Protein AF-A0A1X2H4M2-F1 (afdb_monomer)

Nearest PDB structures (foldseek):
  7mjq-assembly1_G  TM=1.961E-01  e=8.903E+00  Rattus norvegicus

Secondary structure (DSSP, 8-state):
--HHHHHHHTT-GGGS-HHHHHHHHHHHHHHTTPPPPHHHHHHHHHHHHHHH-TTS-GGGHHHHHHHHHHHHHHTB----TTSTTS--HHHHHHHHHHSSSS-SBS-HHHHHHHHHHHHHHHHHHHHHTT-----S-HHHHHHHHHHHHHHHHHHHHHHHHHTTS-----TTS----SHHHHHHHHHHHHHHHHHHTT--GGGHHHHHHHHHHHHHHTTT-----HHHHHHHHHHHHHHHH-TTS----S--S------------PPPPPP----

Organism: Syncephalastrum racemosum (NCBI:txid13706)

Foldseek 3Di:
DALLLLLVLLLALVNDDLVLLVVLVVVLVVCQLDAADLLLLLVVLVVLCCLLPVPDDNVCSVVSSVLLVLLLVLLEPADPPVCRVPQGLVNLLVVCLPDPELTSDSHSVLLLLLLVVLVVLLSVLCVVVVDSDPDDDSSLSSLLSSRLSSSSSSSSSNSNVCVVPVDPPVPCPDSDPDLVSLLVVCQVRLQSSCVSSVHDSVCSSVSSVVNSVSCVSSVVPSSDRVVSSVVVCVVSVVCSVPVPDDPDDPPPPDDPPPPDDPPDDDDDDDDDDDD

Mean predicted aligned error: 9.51 Å

Structure (mmCIF, N/CA/C/O backbone):
data_AF-A0A1X2H4M2-F1
#
_entry.id   AF-A0A1X2H4M2-F1
#
loop_
_atom_site.group_PDB
_atom_site.id
_atom_site.type_symbol
_atom_site.label_atom_id
_atom_site.label_alt_id
_atom_site.label_comp_id
_atom_site.label_asym_id
_atom_site.label_entity_id
_atom_site.label_seq_id
_atom_site.pdbx_PDB_ins_code
_atom_site.Cartn_x
_atom_site.Cartn_y
_atom_site.Cartn_z
_atom_site.occupancy
_atom_site.B_iso_or_equiv
_atom_site.auth_seq_id
_atom_site.auth_comp_id
_atom_site.auth_asym_id
_atom_site.auth_atom_id
_atom_site.pdbx_PDB_model_num
ATOM 1 N N . MET A 1 1 ? 26.869 -0.541 5.189 1.00 58.09 1 MET A N 1
ATOM 2 C CA . MET A 1 1 ? 25.642 -0.476 4.377 1.00 58.09 1 MET A CA 1
ATOM 3 C C . MET A 1 1 ? 24.843 0.722 4.850 1.00 58.09 1 MET A C 1
ATOM 5 O O . MET A 1 1 ? 24.603 0.826 6.050 1.00 58.09 1 MET A O 1
ATOM 9 N N . HIS A 1 2 ? 24.586 1.688 3.974 1.00 80.19 2 HIS A N 1
ATOM 10 C CA . HIS A 1 2 ? 23.960 2.954 4.345 1.00 80.19 2 HIS A CA 1
ATOM 11 C C . HIS A 1 2 ? 22.450 2.734 4.566 1.00 80.19 2 HIS A C 1
ATOM 13 O O . HIS A 1 2 ? 21.850 1.883 3.916 1.00 80.19 2 HIS A O 1
ATOM 19 N N . ARG A 1 3 ? 21.809 3.461 5.495 1.00 82.31 3 ARG A N 1
ATOM 20 C CA . ARG A 1 3 ? 20.379 3.250 5.834 1.00 82.31 3 ARG A CA 1
ATOM 21 C C . ARG A 1 3 ? 19.444 3.411 4.626 1.00 82.31 3 ARG A C 1
ATOM 23 O O . ARG A 1 3 ? 18.434 2.721 4.541 1.00 82.31 3 ARG A O 1
ATOM 30 N N . PHE A 1 4 ? 19.811 4.284 3.691 1.00 83.19 4 PHE A N 1
ATOM 31 C CA . PHE A 1 4 ? 19.074 4.491 2.444 1.00 83.19 4 PHE A CA 1
ATOM 32 C C . PHE A 1 4 ? 19.248 3.337 1.443 1.00 83.19 4 PHE A C 1
ATOM 34 O O . PHE A 1 4 ? 18.298 3.033 0.727 1.00 83.19 4 PHE A O 1
ATOM 41 N N . ASP A 1 5 ? 20.391 2.634 1.453 1.00 82.75 5 ASP A N 1
ATOM 42 C CA . ASP A 1 5 ? 20.599 1.442 0.615 1.00 82.75 5 ASP A CA 1
ATOM 43 C C . ASP A 1 5 ? 19.602 0.351 1.007 1.00 82.75 5 ASP A C 1
ATOM 45 O O . ASP A 1 5 ? 18.927 -0.216 0.154 1.00 82.75 5 ASP A O 1
ATOM 49 N N . LEU A 1 6 ? 19.462 0.112 2.317 1.00 84.06 6 LEU A N 1
ATOM 50 C CA . LEU A 1 6 ? 18.502 -0.854 2.848 1.00 84.06 6 LEU A CA 1
ATOM 51 C C . LEU A 1 6 ? 17.071 -0.473 2.468 1.00 84.06 6 LEU A C 1
ATOM 53 O O . LEU A 1 6 ? 16.334 -1.331 2.006 1.00 84.06 6 LEU A O 1
ATOM 57 N N . ALA A 1 7 ? 16.684 0.799 2.612 1.00 83.25 7 ALA A N 1
ATOM 58 C CA . ALA A 1 7 ? 15.339 1.257 2.258 1.00 83.25 7 ALA A CA 1
ATOM 59 C C . ALA A 1 7 ? 15.033 1.094 0.758 1.00 83.25 7 ALA A C 1
ATOM 61 O O . ALA A 1 7 ? 13.924 0.705 0.396 1.00 83.25 7 ALA A O 1
ATOM 62 N N . ALA A 1 8 ? 16.014 1.350 -0.109 1.00 83.12 8 ALA A N 1
ATOM 63 C CA . ALA A 1 8 ? 15.870 1.182 -1.551 1.00 83.12 8 ALA A CA 1
ATOM 64 C C . ALA A 1 8 ? 15.768 -0.291 -1.966 1.00 83.12 8 ALA A C 1
ATOM 66 O O . ALA A 1 8 ? 14.933 -0.632 -2.803 1.00 83.12 8 ALA A O 1
ATOM 67 N N . GLN A 1 9 ? 16.559 -1.166 -1.341 1.00 86.19 9 GLN A N 1
ATOM 68 C CA . GLN A 1 9 ? 16.555 -2.605 -1.620 1.00 86.19 9 GLN A CA 1
ATOM 69 C C . GLN A 1 9 ? 15.205 -3.267 -1.358 1.00 86.19 9 GLN A C 1
ATOM 71 O O . GLN A 1 9 ? 14.843 -4.217 -2.044 1.00 86.19 9 GLN A O 1
ATOM 76 N N . VAL A 1 10 ? 14.408 -2.741 -0.424 1.00 85.00 10 VAL A N 1
ATOM 77 C CA . VAL A 1 10 ? 13.060 -3.269 -0.167 1.00 85.00 10 VAL A CA 1
ATOM 78 C C . VAL A 1 10 ? 12.143 -3.175 -1.395 1.00 85.00 10 VAL A C 1
ATOM 80 O O . VAL A 1 10 ? 11.194 -3.954 -1.535 1.00 85.00 10 VAL A O 1
ATOM 83 N N . TYR A 1 11 ? 12.424 -2.237 -2.299 1.00 85.25 11 TYR A N 1
ATOM 84 C CA . TYR A 1 11 ? 11.695 -2.058 -3.552 1.00 85.25 11 TYR A CA 1
ATOM 85 C C . TYR A 1 11 ? 12.461 -2.558 -4.780 1.00 85.25 11 TYR A C 1
ATOM 87 O O . TYR A 1 11 ? 11.948 -2.421 -5.889 1.00 85.25 11 TYR A O 1
ATOM 95 N N . ASP A 1 12 ? 13.651 -3.139 -4.612 1.00 84.12 12 ASP A N 1
ATOM 96 C CA . ASP A 1 12 ? 14.438 -3.670 -5.722 1.00 84.12 12 ASP A CA 1
ATOM 97 C C . ASP A 1 12 ? 13.858 -5.019 -6.180 1.00 84.12 12 ASP A C 1
ATOM 99 O O . ASP A 1 12 ? 13.909 -5.986 -5.419 1.00 84.12 12 ASP A O 1
ATOM 103 N N . PRO A 1 13 ? 13.335 -5.141 -7.417 1.00 80.06 13 PRO A N 1
ATOM 104 C CA . PRO A 1 13 ? 12.779 -6.396 -7.921 1.00 80.06 13 PRO A CA 1
ATOM 105 C C . PRO A 1 13 ? 13.766 -7.572 -7.918 1.00 80.06 13 PRO A C 1
ATOM 107 O O . PRO A 1 13 ? 13.326 -8.724 -7.889 1.00 80.06 13 PRO A O 1
ATOM 110 N N . SER A 1 14 ? 15.077 -7.307 -7.972 1.00 79.69 14 SER A N 1
ATOM 111 C CA . SER A 1 14 ? 16.118 -8.343 -7.967 1.00 79.69 14 SER A CA 1
ATOM 112 C C . SER A 1 14 ? 16.302 -9.005 -6.597 1.00 79.69 14 SER A C 1
ATOM 114 O O . SER A 1 14 ? 16.686 -10.170 -6.531 1.00 79.69 14 SER A O 1
ATOM 116 N N . GLU A 1 15 ? 15.932 -8.307 -5.522 1.00 80.31 15 GLU A N 1
ATOM 117 C CA . GLU A 1 15 ? 15.971 -8.806 -4.142 1.00 80.31 15 GLU A CA 1
ATOM 118 C C . GLU A 1 15 ? 14.690 -9.576 -3.760 1.00 80.31 15 GLU A C 1
ATOM 120 O O . GLU A 1 15 ? 14.578 -10.157 -2.674 1.00 80.31 15 GLU A O 1
ATOM 125 N N . TYR A 1 16 ? 13.680 -9.604 -4.640 1.00 80.50 16 TYR A N 1
ATOM 126 C CA . TYR A 1 16 ? 12.455 -10.357 -4.382 1.00 80.50 16 TYR A CA 1
ATOM 127 C C . TYR A 1 16 ? 12.674 -11.847 -4.605 1.00 80.50 16 TYR A C 1
ATOM 129 O O . TYR A 1 16 ? 13.059 -12.306 -5.679 1.00 80.50 16 TYR A O 1
ATOM 137 N N . ASN A 1 17 ? 12.315 -12.631 -3.589 1.00 84.38 17 ASN A N 1
ATOM 138 C CA . ASN A 1 17 ? 12.218 -14.071 -3.732 1.00 84.38 17 ASN A CA 1
ATOM 139 C C . ASN A 1 17 ? 11.129 -14.395 -4.765 1.00 84.38 17 ASN A C 1
ATOM 141 O O . ASN A 1 17 ? 9.944 -14.127 -4.535 1.00 84.38 17 ASN A O 1
ATOM 145 N N . TYR A 1 18 ? 11.537 -15.010 -5.876 1.00 86.81 18 TYR A N 1
ATOM 146 C CA . TYR A 1 18 ? 10.648 -15.438 -6.954 1.00 86.81 18 TYR A CA 1
ATOM 147 C C . TYR A 1 18 ? 9.409 -16.183 -6.439 1.00 86.81 18 TYR A C 1
ATOM 149 O O . TYR A 1 18 ? 8.300 -15.927 -6.901 1.00 86.81 18 TYR A O 1
ATOM 157 N N . TRP A 1 19 ? 9.564 -17.053 -5.436 1.00 87.38 19 TRP A N 1
ATOM 158 C CA . TRP A 1 19 ? 8.452 -17.810 -4.866 1.00 87.38 19 TRP A CA 1
ATOM 159 C C . TRP A 1 19 ? 7.444 -16.921 -4.143 1.00 87.38 19 TRP A C 1
ATOM 161 O O . TRP A 1 19 ? 6.242 -17.106 -4.323 1.00 87.38 19 TRP A O 1
ATOM 171 N N . HIS A 1 20 ? 7.900 -15.929 -3.372 1.00 86.69 20 HIS A N 1
ATOM 172 C CA . HIS A 1 20 ? 6.993 -14.969 -2.736 1.00 86.69 20 HIS A CA 1
ATOM 173 C C . HIS A 1 20 ? 6.209 -14.185 -3.786 1.00 86.69 20 HIS A C 1
ATOM 175 O O . HIS A 1 20 ? 4.994 -14.039 -3.668 1.00 86.69 20 HIS A O 1
ATOM 181 N N . ALA A 1 21 ? 6.885 -13.738 -4.842 1.00 89.44 21 ALA A N 1
ATOM 182 C CA . ALA A 1 21 ? 6.255 -12.979 -5.907 1.00 89.44 21 ALA A CA 1
ATOM 183 C C . ALA A 1 21 ? 5.278 -13.832 -6.746 1.00 89.44 21 ALA A C 1
ATOM 185 O O . ALA A 1 21 ? 4.182 -13.378 -7.077 1.00 89.44 21 ALA A O 1
ATOM 186 N N . ALA A 1 22 ? 5.615 -15.095 -7.022 1.00 90.44 22 ALA A N 1
ATOM 187 C CA . ALA A 1 22 ? 4.737 -16.043 -7.707 1.00 90.44 22 ALA A CA 1
ATOM 188 C C . ALA A 1 22 ? 3.496 -16.392 -6.869 1.00 90.44 22 ALA A C 1
ATOM 190 O O . ALA A 1 22 ? 2.381 -16.446 -7.393 1.00 90.44 22 ALA A O 1
ATOM 191 N N . LEU A 1 23 ? 3.661 -16.584 -5.557 1.00 89.81 23 LEU A N 1
ATOM 192 C CA . LEU A 1 23 ? 2.539 -16.801 -4.648 1.00 89.81 23 LEU A CA 1
ATOM 193 C C . LEU A 1 23 ? 1.669 -15.538 -4.527 1.00 89.81 23 LEU A C 1
ATOM 195 O O . LEU A 1 23 ? 0.446 -15.642 -4.527 1.00 89.81 23 LEU A O 1
ATOM 199 N N . PHE A 1 24 ? 2.262 -14.341 -4.499 1.00 90.50 24 PHE A N 1
ATOM 200 C CA . PHE A 1 24 ? 1.509 -13.085 -4.533 1.00 90.50 24 PHE A CA 1
ATOM 201 C C . PHE A 1 24 ? 0.686 -12.949 -5.824 1.00 90.50 24 PHE A C 1
ATOM 203 O O . PHE A 1 24 ? -0.504 -12.632 -5.781 1.00 90.50 24 PHE A O 1
ATOM 210 N N . LEU A 1 25 ? 1.272 -13.289 -6.975 1.00 92.06 25 LEU A N 1
ATOM 211 C CA . LEU A 1 25 ? 0.552 -13.364 -8.246 1.00 92.06 25 LEU A CA 1
ATOM 212 C C . LEU A 1 25 ? -0.611 -14.368 -8.186 1.00 92.06 25 LEU A C 1
ATOM 214 O O . LEU A 1 25 ? -1.693 -14.092 -8.707 1.00 92.06 25 LEU A O 1
ATOM 218 N N . HIS A 1 26 ? -0.426 -15.513 -7.524 1.00 91.19 26 HIS A N 1
ATOM 219 C CA . HIS A 1 26 ? -1.509 -16.468 -7.299 1.00 91.19 26 HIS A CA 1
ATOM 220 C C . HIS A 1 26 ? -2.655 -15.853 -6.479 1.00 91.19 26 HIS A C 1
ATOM 222 O O . HIS A 1 26 ? -3.815 -16.000 -6.860 1.00 91.19 26 HIS A O 1
ATOM 228 N N . VAL A 1 27 ? -2.351 -15.103 -5.413 1.00 91.06 27 VAL A N 1
ATOM 229 C CA . VAL A 1 27 ? -3.360 -14.383 -4.611 1.00 91.06 27 VAL A CA 1
ATOM 230 C C . VAL A 1 27 ? -4.157 -13.398 -5.475 1.00 91.06 27 VAL A C 1
ATOM 232 O O . VAL A 1 27 ? -5.387 -13.377 -5.402 1.00 91.06 27 VAL A O 1
ATOM 235 N N . LEU A 1 28 ? -3.491 -12.631 -6.347 1.00 91.38 28 LEU A N 1
ATOM 236 C CA . LEU A 1 28 ? -4.171 -11.731 -7.288 1.00 91.38 28 LEU A CA 1
ATOM 237 C C . LEU A 1 28 ? -5.103 -12.491 -8.243 1.00 91.38 28 LEU A C 1
ATOM 239 O O . LEU A 1 28 ? -6.232 -12.054 -8.478 1.00 91.38 28 LEU A O 1
ATOM 243 N N . LYS A 1 29 ? -4.657 -13.648 -8.755 1.00 91.69 29 LYS A N 1
ATOM 244 C CA . LYS A 1 29 ? -5.455 -14.528 -9.626 1.00 91.69 29 LYS A CA 1
ATOM 245 C C . LYS A 1 29 ? -6.689 -15.088 -8.934 1.00 91.69 29 LYS A C 1
ATOM 247 O O . LYS A 1 29 ? -7.750 -15.123 -9.551 1.00 91.69 29 LYS A O 1
ATOM 252 N N . GLN A 1 30 ? -6.579 -15.453 -7.661 1.00 90.25 30 GLN A N 1
ATOM 253 C CA . GLN A 1 30 ? -7.723 -15.914 -6.874 1.00 90.25 30 GLN A CA 1
ATOM 254 C C . GLN A 1 30 ? -8.732 -14.792 -6.605 1.00 90.25 30 GLN A C 1
ATOM 256 O O . GLN A 1 30 ? -9.934 -15.018 -6.705 1.00 90.25 30 GLN A O 1
ATOM 261 N N . ARG A 1 31 ? -8.260 -13.572 -6.312 1.00 88.00 31 ARG A N 1
ATOM 262 C CA . ARG A 1 31 ? -9.129 -12.414 -6.033 1.00 88.00 31 ARG A CA 1
ATOM 263 C C . ARG A 1 31 ? -9.798 -11.819 -7.267 1.00 88.00 31 ARG A C 1
ATOM 265 O O . ARG A 1 31 ? -10.762 -11.082 -7.108 1.00 88.00 31 ARG A O 1
ATOM 272 N N . LYS A 1 32 ? -9.281 -12.069 -8.475 1.00 88.88 32 LYS A N 1
ATOM 273 C CA . LYS A 1 32 ? -9.864 -11.603 -9.751 1.00 88.88 32 LYS A CA 1
ATOM 274 C C . LYS A 1 32 ? -10.184 -10.099 -9.795 1.00 88.88 32 LYS A C 1
ATOM 276 O O . LYS A 1 32 ? -11.126 -9.691 -10.463 1.00 88.88 32 LYS A O 1
ATOM 281 N N . ARG A 1 33 ? -9.392 -9.272 -9.099 1.00 88.94 33 ARG A N 1
ATOM 282 C CA . ARG A 1 33 ? -9.603 -7.812 -8.972 1.00 88.94 33 ARG A CA 1
ATOM 283 C C . ARG A 1 33 ? -10.937 -7.419 -8.316 1.00 88.94 33 ARG A C 1
ATOM 285 O O . ARG A 1 33 ? -11.324 -6.261 -8.407 1.00 88.94 33 ARG A O 1
ATOM 292 N N . GLU A 1 34 ? -11.620 -8.339 -7.638 1.00 89.19 34 GLU A N 1
ATOM 293 C CA . GLU A 1 34 ? -12.885 -8.029 -6.976 1.00 89.19 34 GLU A CA 1
ATOM 294 C C . GLU A 1 34 ? -12.689 -6.932 -5.912 1.00 89.19 34 GLU A C 1
ATOM 296 O O . GLU A 1 34 ? -11.744 -7.016 -5.107 1.00 89.19 34 GLU A O 1
ATOM 301 N N . PRO A 1 35 ? -13.570 -5.917 -5.867 1.00 91.00 35 PRO A N 1
ATOM 302 C CA . PRO A 1 35 ? -13.540 -4.912 -4.815 1.00 91.00 35 PRO A CA 1
ATOM 303 C C . PRO A 1 35 ? -13.878 -5.539 -3.455 1.00 91.00 35 PRO A C 1
ATOM 305 O O . PRO A 1 35 ? -14.448 -6.631 -3.367 1.00 91.00 35 PRO A O 1
ATOM 308 N N . LEU A 1 36 ? -13.508 -4.853 -2.371 1.00 91.25 36 LEU A N 1
ATOM 309 C CA . LEU A 1 36 ? -14.013 -5.208 -1.045 1.00 91.25 36 LEU A CA 1
ATOM 310 C C . LEU A 1 36 ? -15.478 -4.790 -0.935 1.00 91.25 36 LEU A C 1
ATOM 312 O O . LEU A 1 36 ? -15.868 -3.733 -1.426 1.00 91.25 36 LEU A O 1
ATOM 316 N N . GLN A 1 37 ? -16.283 -5.610 -0.264 1.00 92.12 37 GLN A N 1
ATOM 317 C CA . GLN A 1 37 ? -17.652 -5.236 0.075 1.00 92.12 37 GLN A CA 1
ATOM 318 C C . GLN A 1 37 ? -17.647 -4.128 1.134 1.00 92.12 37 GLN A C 1
ATOM 320 O O . GLN A 1 37 ? -16.754 -4.074 1.982 1.00 92.12 37 GLN A O 1
ATOM 325 N N . ARG A 1 38 ? -18.680 -3.279 1.137 1.00 93.69 38 ARG A N 1
ATOM 326 C CA . ARG A 1 38 ? -18.802 -2.181 2.108 1.00 93.69 38 ARG A CA 1
ATOM 327 C C . ARG A 1 38 ? -18.761 -2.669 3.563 1.00 93.69 38 ARG A C 1
ATOM 329 O O . ARG A 1 38 ? -18.066 -2.078 4.381 1.00 93.69 38 ARG A O 1
ATOM 336 N N . SER A 1 39 ? -19.415 -3.791 3.864 1.00 93.38 39 SER A N 1
ATOM 337 C CA . SER A 1 39 ? -19.379 -4.432 5.189 1.00 93.38 39 SER A CA 1
ATOM 338 C C . SER A 1 39 ? -17.955 -4.807 5.618 1.00 93.38 39 SER A C 1
ATOM 340 O O . SER A 1 39 ? -17.552 -4.544 6.749 1.00 93.38 39 SER A O 1
ATOM 342 N N . SER A 1 40 ? -17.155 -5.361 4.703 1.00 92.75 40 SER A N 1
ATOM 343 C CA . SER A 1 40 ? -15.739 -5.656 4.938 1.00 92.75 40 SER A CA 1
ATOM 344 C C . SER A 1 40 ? -14.928 -4.386 5.212 1.00 92.75 40 SER A C 1
ATOM 346 O O . SER A 1 40 ? -14.087 -4.387 6.108 1.00 92.75 40 SER A O 1
ATOM 348 N N . ILE A 1 41 ? -15.191 -3.297 4.482 1.00 95.31 41 ILE A N 1
ATOM 349 C CA . ILE A 1 41 ? -14.532 -1.996 4.689 1.00 95.31 41 ILE A CA 1
ATOM 350 C C . ILE A 1 41 ? -14.865 -1.427 6.074 1.00 95.31 41 ILE A C 1
ATOM 352 O O . ILE A 1 41 ? -13.974 -0.942 6.766 1.00 95.31 41 ILE A O 1
ATOM 356 N N . GLU A 1 42 ? -16.113 -1.531 6.525 1.00 94.44 42 GLU A N 1
ATOM 357 C CA . GLU A 1 42 ? -16.522 -1.076 7.861 1.00 94.44 42 GLU A CA 1
ATOM 358 C C . GLU A 1 42 ? -15.863 -1.883 8.984 1.00 94.44 42 GLU A C 1
ATOM 360 O O . GLU A 1 42 ? -15.445 -1.321 9.998 1.00 94.44 42 GLU A O 1
ATOM 365 N N . ILE A 1 43 ? -15.719 -3.198 8.801 1.00 92.31 43 ILE A N 1
ATOM 366 C CA . ILE A 1 43 ? -15.014 -4.062 9.756 1.00 92.31 43 ILE A CA 1
ATOM 367 C C . ILE A 1 43 ? -13.533 -3.682 9.824 1.00 92.31 43 ILE A C 1
ATOM 369 O O . ILE A 1 43 ? -12.980 -3.578 10.921 1.00 92.31 43 ILE A O 1
ATOM 373 N N . LEU A 1 44 ? -12.910 -3.416 8.673 1.00 93.94 44 LEU A N 1
ATOM 374 C CA . LEU A 1 44 ? -11.535 -2.927 8.598 1.00 93.94 44 LEU A CA 1
ATOM 375 C C . LEU A 1 44 ? -11.365 -1.575 9.283 1.00 93.94 44 LEU A C 1
ATOM 377 O O . LEU A 1 44 ? -10.453 -1.416 10.094 1.00 93.94 44 LEU A O 1
ATOM 381 N N . ALA A 1 45 ? -12.256 -0.627 9.000 1.00 94.94 45 ALA A N 1
ATOM 382 C CA . ALA A 1 45 ? -12.246 0.691 9.614 1.00 94.94 45 ALA A CA 1
ATOM 383 C C . ALA A 1 45 ? -12.360 0.584 11.137 1.00 94.94 45 ALA A C 1
ATOM 385 O O . ALA A 1 45 ? -11.541 1.145 11.857 1.00 94.94 45 ALA A O 1
ATOM 386 N N . ARG A 1 46 ? -13.309 -0.216 11.636 1.00 93.56 46 ARG A N 1
ATOM 387 C CA . ARG A 1 46 ? -13.480 -0.466 13.071 1.00 93.56 46 ARG A CA 1
ATOM 388 C C . ARG A 1 46 ? -12.238 -1.099 13.693 1.00 93.56 46 ARG A C 1
ATOM 390 O O . ARG A 1 46 ? -11.825 -0.677 14.770 1.00 93.56 46 ARG A O 1
ATOM 397 N N . GLN A 1 47 ? -11.643 -2.100 13.042 1.00 91.19 47 GLN A N 1
ATOM 398 C CA . GLN A 1 47 ? -10.433 -2.752 13.544 1.00 91.19 47 GLN A CA 1
ATOM 399 C C . GLN A 1 47 ? -9.276 -1.751 13.643 1.00 91.19 47 GLN A C 1
ATOM 401 O O . GLN A 1 47 ? -8.671 -1.626 14.704 1.00 91.19 47 GLN A O 1
ATOM 406 N N . LEU A 1 48 ? -9.004 -1.005 12.572 1.00 92.62 48 LEU A N 1
ATOM 407 C CA . LEU A 1 48 ? -7.926 -0.020 12.531 1.00 92.62 48 LEU A CA 1
ATOM 408 C C . LEU A 1 48 ? -8.142 1.113 13.537 1.00 92.62 48 LEU A C 1
ATOM 410 O O . LEU A 1 48 ? -7.219 1.440 14.280 1.00 92.62 48 LEU A O 1
ATOM 414 N N . THR A 1 49 ? -9.353 1.666 13.621 1.00 92.50 49 THR A N 1
ATOM 415 C CA . THR A 1 49 ? -9.680 2.711 14.597 1.00 92.50 49 THR A CA 1
ATOM 416 C C . THR A 1 49 ? -9.487 2.203 16.022 1.00 92.50 49 THR A C 1
ATOM 418 O O . THR A 1 49 ? -8.832 2.873 16.809 1.00 92.50 49 THR A O 1
ATOM 421 N N . ARG A 1 50 ? -9.939 0.989 16.358 1.00 89.44 50 ARG A N 1
ATOM 422 C CA . ARG A 1 50 ? -9.739 0.427 17.706 1.00 89.44 50 ARG A CA 1
ATOM 423 C C . ARG A 1 50 ? -8.271 0.156 18.032 1.00 89.44 50 ARG A C 1
ATOM 425 O O . ARG A 1 50 ? -7.862 0.366 19.169 1.00 89.44 50 ARG A O 1
ATOM 432 N N . THR A 1 51 ? -7.483 -0.303 17.059 1.00 88.44 51 THR A N 1
ATOM 433 C CA . THR A 1 51 ? -6.052 -0.575 17.258 1.00 88.44 51 THR A CA 1
ATOM 434 C C . THR A 1 51 ? -5.247 0.712 17.439 1.00 88.44 51 THR A C 1
ATOM 436 O O . THR A 1 51 ? -4.395 0.778 18.319 1.00 88.44 51 THR A O 1
ATOM 439 N N . TRP A 1 52 ? -5.516 1.739 16.632 1.00 88.62 52 TRP A N 1
ATOM 440 C CA . TRP A 1 52 ? -4.664 2.932 16.546 1.00 88.62 52 TRP A CA 1
ATOM 441 C C . TRP A 1 52 ? -5.225 4.170 17.249 1.00 88.62 52 TRP A C 1
ATOM 443 O O . TRP A 1 52 ? -4.487 5.114 17.522 1.00 88.62 52 TRP A O 1
ATOM 453 N N . ARG A 1 53 ? -6.524 4.181 17.549 1.00 86.62 53 ARG A N 1
ATOM 454 C CA . ARG A 1 53 ? -7.238 5.244 18.263 1.00 86.62 53 ARG A CA 1
ATOM 455 C C . ARG A 1 53 ? -8.174 4.617 19.314 1.00 86.62 53 ARG A C 1
ATOM 457 O O . ARG A 1 53 ? -9.389 4.747 19.197 1.00 86.62 53 ARG A O 1
ATOM 464 N N . PRO A 1 54 ? -7.653 3.960 20.367 1.00 80.50 54 PRO A N 1
ATOM 465 C CA . PRO A 1 54 ? -8.490 3.275 21.360 1.00 80.50 54 PRO A CA 1
ATOM 466 C C . PRO A 1 54 ? -9.457 4.213 22.104 1.00 80.50 54 PRO A C 1
ATOM 468 O O . PRO A 1 54 ? -10.472 3.757 22.619 1.00 80.50 54 PRO A O 1
ATOM 471 N N . SER A 1 55 ? -9.159 5.517 22.138 1.00 78.12 55 SER A N 1
ATOM 472 C CA . SER A 1 55 ? -10.009 6.553 22.738 1.00 78.12 55 SER A CA 1
ATOM 473 C C . SER A 1 55 ? -10.996 7.203 21.757 1.00 78.12 55 SER A C 1
ATOM 475 O O . SER A 1 55 ? -11.744 8.086 22.166 1.00 78.12 55 SER A O 1
ATOM 477 N N . SER A 1 56 ? -10.968 6.837 20.469 1.00 72.00 56 SER A N 1
ATOM 478 C CA . SER A 1 56 ? -11.898 7.372 19.467 1.00 72.00 56 SER A CA 1
ATOM 479 C C . SER A 1 56 ? -13.288 6.780 19.681 1.00 72.00 56 SER A C 1
ATOM 481 O O . SER A 1 56 ? -13.444 5.584 19.943 1.00 72.00 56 SER A O 1
ATOM 483 N N . ALA A 1 57 ? -14.301 7.640 19.596 1.00 69.75 57 ALA A N 1
ATOM 484 C CA . ALA A 1 57 ? -15.686 7.213 19.624 1.00 69.75 57 ALA A CA 1
ATOM 485 C C . ALA A 1 57 ? -15.991 6.378 18.367 1.00 69.75 57 ALA A C 1
ATOM 487 O O . ALA A 1 57 ? -15.474 6.654 17.286 1.00 69.75 57 ALA A O 1
ATOM 488 N N . GLU A 1 58 ? -16.897 5.398 18.473 1.00 85.69 58 GLU A N 1
ATOM 489 C CA . GLU A 1 58 ? -17.428 4.654 17.309 1.00 85.69 58 GLU A CA 1
ATOM 490 C C . GLU A 1 58 ? -18.005 5.592 16.215 1.00 85.69 58 GLU A C 1
ATOM 492 O O . GLU A 1 58 ? -18.219 5.164 15.082 1.00 85.69 58 GLU A O 1
ATOM 497 N N . GLU A 1 59 ? -18.202 6.874 16.538 1.00 88.31 59 GLU A N 1
ATOM 498 C CA . GLU A 1 59 ? -18.601 7.971 15.653 1.00 88.31 59 GLU A CA 1
ATOM 499 C C . GLU A 1 59 ? -17.629 8.225 14.484 1.00 88.31 59 GLU A C 1
ATOM 501 O O . GLU A 1 59 ? -18.088 8.610 13.410 1.00 88.31 59 GLU A O 1
ATOM 506 N N . ASP A 1 60 ? -16.324 7.952 14.629 1.00 90.94 60 ASP A N 1
ATOM 507 C CA . ASP A 1 60 ? -15.335 8.193 13.558 1.00 90.94 60 ASP A CA 1
ATOM 508 C C . ASP A 1 60 ? -15.300 7.063 12.509 1.00 90.94 60 ASP A C 1
ATOM 510 O O . ASP A 1 60 ? -14.756 7.221 11.409 1.00 90.94 60 ASP A O 1
ATOM 514 N N . ILE A 1 61 ? -15.869 5.893 12.826 1.00 93.62 61 ILE A N 1
ATOM 515 C CA . ILE A 1 61 ? -15.782 4.694 11.977 1.00 93.62 61 ILE A CA 1
ATOM 516 C C . ILE A 1 61 ? -16.408 4.909 10.591 1.00 93.62 61 ILE A C 1
ATOM 518 O O . ILE A 1 61 ? -15.764 4.523 9.613 1.00 93.62 61 ILE A O 1
ATOM 522 N N . PRO A 1 62 ? -17.601 5.521 10.436 1.00 95.88 62 PRO A N 1
ATOM 523 C CA . PRO A 1 62 ? -18.191 5.751 9.119 1.00 95.88 62 PRO A CA 1
ATOM 524 C C . PRO A 1 62 ? -17.330 6.653 8.232 1.00 95.88 62 PRO A C 1
ATOM 526 O O . PRO A 1 62 ? -17.145 6.349 7.053 1.00 95.88 62 PRO A O 1
ATOM 529 N N . GLN A 1 63 ? -16.767 7.728 8.798 1.00 95.25 63 GLN A N 1
ATOM 530 C CA . GLN A 1 63 ? -15.878 8.637 8.073 1.00 95.25 63 GLN A CA 1
ATOM 531 C C . GLN A 1 63 ? -14.612 7.906 7.624 1.00 95.25 63 GLN A C 1
ATOM 533 O O . GLN A 1 63 ? -14.211 8.005 6.463 1.00 95.25 63 GLN A O 1
ATOM 538 N N . PHE A 1 64 ? -14.013 7.124 8.522 1.00 95.94 64 PHE A N 1
ATOM 539 C CA . PHE A 1 64 ? -12.806 6.373 8.216 1.00 95.94 64 PHE A CA 1
ATOM 540 C C . PHE A 1 64 ? -13.052 5.240 7.204 1.00 95.94 64 PHE A C 1
ATOM 542 O O . PHE A 1 64 ? -12.241 5.016 6.308 1.00 95.94 64 PHE A O 1
ATOM 549 N N . ALA A 1 65 ? -14.207 4.572 7.268 1.00 96.94 65 ALA A N 1
ATOM 550 C CA . ALA A 1 65 ? -14.631 3.595 6.268 1.00 96.94 65 ALA A CA 1
ATOM 551 C C . ALA A 1 65 ? -14.802 4.236 4.883 1.00 96.94 65 ALA A C 1
ATOM 553 O O . ALA A 1 65 ? -14.361 3.670 3.887 1.00 96.94 65 ALA A O 1
ATOM 554 N N . SER A 1 66 ? -15.400 5.429 4.801 1.00 97.31 66 SER A N 1
ATOM 555 C CA . SER A 1 66 ? -15.491 6.189 3.544 1.00 97.31 66 SER A CA 1
ATOM 556 C C . SER A 1 66 ? -14.117 6.596 3.009 1.00 97.31 66 SER A C 1
ATOM 558 O O . SER A 1 66 ? -13.884 6.512 1.808 1.00 97.31 66 SER A O 1
ATOM 560 N N . PHE A 1 67 ? -13.174 6.958 3.883 1.00 97.50 67 PHE A N 1
ATOM 561 C CA . PHE A 1 67 ? -11.784 7.186 3.486 1.00 97.50 67 PHE A CA 1
ATOM 562 C C . PHE A 1 67 ? -11.137 5.924 2.883 1.00 97.50 67 PHE A C 1
ATOM 564 O O . PHE A 1 67 ? -10.544 6.005 1.809 1.00 97.50 67 PHE A O 1
ATOM 571 N N . ILE A 1 68 ? -11.283 4.756 3.524 1.00 97.62 68 ILE A N 1
ATOM 572 C CA . ILE A 1 68 ? -10.761 3.484 2.994 1.00 97.62 68 ILE A CA 1
ATOM 573 C C . ILE A 1 68 ? -11.399 3.161 1.638 1.00 97.62 68 ILE A C 1
ATOM 575 O O . ILE A 1 68 ? -10.693 2.773 0.710 1.00 97.62 68 ILE A O 1
ATOM 579 N N . GLU A 1 69 ? -12.714 3.326 1.502 1.00 97.06 69 GLU A N 1
ATOM 580 C CA . GLU A 1 69 ? -13.419 3.088 0.239 1.00 97.06 69 GLU A CA 1
ATOM 581 C C . GLU A 1 69 ? -12.904 3.998 -0.883 1.00 97.06 69 GLU A C 1
ATOM 583 O O . GLU A 1 69 ? -12.547 3.499 -1.952 1.00 97.06 69 GLU A O 1
ATOM 588 N N . ASN A 1 70 ? -12.762 5.299 -0.614 1.00 96.88 70 ASN A N 1
ATOM 589 C CA . ASN A 1 70 ? -12.199 6.257 -1.565 1.00 96.88 70 ASN A CA 1
ATOM 590 C C . ASN A 1 70 ? -10.765 5.886 -1.960 1.00 96.88 70 ASN A C 1
ATOM 592 O O . ASN A 1 70 ? -10.431 5.917 -3.142 1.00 96.88 70 ASN A O 1
ATOM 596 N N . LEU A 1 71 ? -9.932 5.471 -0.999 1.00 97.31 71 LEU A N 1
ATOM 597 C CA . LEU A 1 71 ? -8.563 5.023 -1.260 1.00 97.31 71 LEU A CA 1
ATOM 598 C C . LEU A 1 71 ? -8.519 3.808 -2.193 1.00 97.31 71 LEU A C 1
ATOM 600 O O . LEU A 1 71 ? -7.735 3.781 -3.145 1.00 97.31 71 LEU A O 1
ATOM 604 N N . LEU A 1 72 ? -9.370 2.811 -1.948 1.00 96.06 72 LEU A N 1
ATOM 605 C CA . LEU A 1 72 ? -9.450 1.612 -2.782 1.00 96.06 72 LEU A CA 1
ATOM 606 C C . LEU A 1 72 ? -9.961 1.928 -4.188 1.00 96.06 72 LEU A C 1
ATOM 608 O O . LEU A 1 72 ? -9.422 1.404 -5.160 1.00 96.06 72 LEU A O 1
ATOM 612 N N . HIS A 1 73 ? -10.979 2.782 -4.292 1.00 94.75 73 HIS A N 1
ATOM 613 C CA . HIS A 1 73 ? -11.573 3.174 -5.564 1.00 94.75 73 HIS A CA 1
ATOM 614 C C . HIS A 1 73 ? -10.606 4.013 -6.409 1.00 94.75 73 HIS A C 1
ATOM 616 O O . HIS A 1 73 ? -10.360 3.690 -7.567 1.00 94.75 73 HIS A O 1
ATOM 622 N N . ALA A 1 74 ? -10.001 5.049 -5.824 1.00 94.81 74 ALA A N 1
ATOM 623 C CA . ALA A 1 74 ? -9.114 5.966 -6.533 1.00 94.81 74 ALA A CA 1
ATOM 624 C C . ALA A 1 74 ? -7.808 5.312 -7.001 1.00 94.81 74 ALA A C 1
ATOM 626 O O . ALA A 1 74 ? -7.230 5.710 -8.008 1.00 94.81 74 ALA A O 1
ATOM 627 N N . THR A 1 75 ? -7.327 4.297 -6.278 1.00 95.31 75 THR A N 1
ATOM 628 C CA . THR A 1 75 ? -6.088 3.592 -6.635 1.00 95.31 75 THR A CA 1
ATOM 629 C C . THR A 1 75 ? -6.321 2.342 -7.471 1.00 95.31 75 THR A C 1
ATOM 631 O O . THR A 1 75 ? -5.347 1.702 -7.868 1.00 95.31 75 THR A O 1
ATOM 634 N N . ALA A 1 76 ? -7.573 1.982 -7.762 1.00 93.44 76 ALA A N 1
ATOM 635 C CA . ALA A 1 76 ? -7.870 0.909 -8.695 1.00 93.44 76 ALA A CA 1
ATOM 636 C C . ALA A 1 76 ? -7.323 1.257 -10.080 1.00 93.44 76 ALA A C 1
ATOM 638 O O . ALA A 1 76 ? -7.470 2.380 -10.561 1.00 93.44 76 ALA A O 1
ATOM 639 N N . LEU A 1 77 ? -6.692 0.284 -10.741 1.00 89.25 77 LEU A N 1
ATOM 640 C CA . LEU A 1 77 ? -6.403 0.376 -12.169 1.00 89.25 77 LEU A CA 1
ATOM 641 C C . LEU A 1 77 ? -7.741 0.296 -12.919 1.00 89.25 77 LEU A C 1
ATOM 643 O O . LEU A 1 77 ? -8.122 -0.770 -13.400 1.00 89.25 77 LEU A O 1
ATOM 647 N N . SER A 1 78 ? -8.471 1.408 -12.935 1.00 75.56 78 SER A N 1
ATOM 648 C CA . SER A 1 78 ? -9.704 1.596 -13.687 1.00 75.56 78 SER A CA 1
ATOM 649 C C . SER A 1 78 ? -9.319 2.087 -15.067 1.00 75.56 78 SER A C 1
ATOM 651 O O . SER A 1 78 ? -8.748 3.167 -15.231 1.00 75.56 78 SER A O 1
ATOM 653 N N . THR A 1 79 ? -9.611 1.291 -16.082 1.00 53.06 79 THR A N 1
ATOM 654 C CA . THR A 1 79 ? -9.525 1.776 -17.455 1.00 53.06 79 THR A CA 1
ATOM 655 C C . THR A 1 79 ? -10.877 2.337 -17.807 1.00 53.06 79 THR A C 1
ATOM 657 O O . THR A 1 79 ? -11.798 1.552 -17.980 1.00 53.06 79 THR A O 1
ATOM 660 N N . ASN A 1 80 ? -10.979 3.673 -17.841 1.00 53.62 80 ASN A N 1
ATOM 661 C CA . ASN A 1 80 ? -12.106 4.470 -18.337 1.00 53.62 80 ASN A CA 1
ATOM 662 C C . ASN A 1 80 ? -13.431 3.696 -18.387 1.00 53.62 80 ASN A C 1
ATOM 664 O O . ASN A 1 80 ? -13.662 2.965 -19.344 1.00 53.62 80 ASN A O 1
ATOM 668 N N . VAL A 1 81 ? -14.251 3.903 -17.352 1.00 51.69 81 VAL A N 1
ATOM 669 C CA . VAL A 1 81 ? -15.599 3.397 -16.991 1.00 51.69 81 VAL A CA 1
ATOM 670 C C . VAL A 1 81 ? -16.466 2.741 -18.090 1.00 51.69 81 VAL A C 1
ATOM 672 O O . VAL A 1 81 ? -17.286 1.884 -17.781 1.00 51.69 81 VAL A O 1
ATOM 675 N N . GLU A 1 82 ? -16.283 3.059 -19.367 1.00 53.22 82 GLU A N 1
ATOM 676 C CA . GLU A 1 82 ? -16.979 2.432 -20.497 1.00 53.22 82 GLU A CA 1
ATOM 677 C C . GLU A 1 82 ? -16.315 1.135 -21.025 1.00 53.22 82 GLU A C 1
ATOM 679 O O . GLU A 1 82 ? -16.982 0.343 -21.687 1.00 53.22 82 GLU A O 1
ATOM 684 N N . MET A 1 83 ? -15.038 0.857 -20.715 1.00 52.25 83 MET A N 1
ATOM 685 C CA . MET A 1 83 ? -14.302 -0.344 -21.175 1.00 52.25 83 MET A CA 1
ATOM 686 C C . MET A 1 83 ? -13.878 -1.316 -20.060 1.00 52.25 83 MET A C 1
ATOM 688 O O . MET A 1 83 ? -13.238 -2.337 -20.338 1.00 52.25 83 MET A O 1
ATOM 692 N N . ASP A 1 84 ? -14.257 -1.050 -18.811 1.00 52.94 84 ASP A N 1
ATOM 693 C CA . ASP A 1 84 ? -13.665 -1.674 -17.616 1.00 52.94 84 ASP A CA 1
ATOM 694 C C . ASP A 1 84 ? -13.931 -3.194 -17.491 1.00 52.94 84 ASP A C 1
ATOM 696 O O . ASP A 1 84 ? -13.211 -3.911 -16.798 1.00 52.94 84 ASP A O 1
ATOM 700 N N . GLN A 1 85 ? -14.900 -3.736 -18.240 1.00 58.03 85 GLN A N 1
ATOM 701 C CA . GLN A 1 85 ? -15.166 -5.184 -18.285 1.00 58.03 85 GLN A CA 1
ATOM 702 C C . GLN A 1 85 ? -14.279 -5.970 -19.268 1.00 58.03 85 GLN A C 1
ATOM 704 O O . GLN A 1 85 ? -14.342 -7.198 -19.294 1.00 58.03 85 GLN A O 1
ATOM 709 N N . THR A 1 86 ? -13.456 -5.304 -20.084 1.00 67.94 86 THR A N 1
ATOM 710 C CA . THR A 1 86 ? -12.711 -5.975 -21.168 1.00 67.94 86 THR A CA 1
ATOM 711 C C . THR A 1 86 ? -11.278 -6.356 -20.807 1.00 67.94 86 THR A C 1
ATOM 713 O O . THR A 1 86 ? -10.708 -7.243 -21.446 1.00 67.94 86 THR A O 1
ATOM 716 N N . ILE A 1 87 ? -10.690 -5.737 -19.779 1.00 84.38 87 ILE A N 1
ATOM 717 C CA . ILE A 1 87 ? -9.282 -5.968 -19.445 1.00 84.38 87 ILE A CA 1
ATOM 718 C C . ILE A 1 87 ? -9.152 -7.179 -18.531 1.00 84.38 87 ILE A C 1
ATOM 720 O O . ILE A 1 87 ? -9.529 -7.153 -17.354 1.00 84.38 87 ILE A O 1
ATOM 724 N N . SER A 1 88 ? -8.566 -8.246 -19.072 1.00 89.75 88 SER A N 1
ATOM 725 C CA . SER A 1 88 ? -8.259 -9.441 -18.291 1.00 89.75 88 SER A CA 1
ATOM 726 C C . SER A 1 88 ? -7.271 -9.119 -17.165 1.00 89.75 88 SER A C 1
ATOM 728 O O . SER A 1 88 ? -6.474 -8.183 -17.253 1.00 89.75 88 SER A O 1
ATOM 730 N N . LEU A 1 89 ? -7.275 -9.914 -16.092 1.00 90.62 89 LEU A N 1
ATOM 731 C CA . LEU A 1 89 ? -6.308 -9.742 -15.003 1.00 90.62 89 LEU A CA 1
ATOM 732 C C . LEU A 1 89 ? -4.857 -9.768 -15.513 1.00 90.62 89 LEU A C 1
ATOM 734 O O . LEU A 1 89 ? -4.048 -8.955 -15.079 1.00 90.62 89 LEU A O 1
ATOM 738 N N . ASP A 1 90 ? -4.532 -10.664 -16.447 1.00 91.62 90 ASP A N 1
ATOM 739 C CA . ASP A 1 90 ? -3.179 -10.749 -17.001 1.00 91.62 90 ASP A CA 1
ATOM 740 C C . ASP A 1 90 ? -2.801 -9.462 -17.758 1.00 91.62 90 ASP A C 1
ATOM 742 O O . ASP A 1 90 ? -1.692 -8.957 -17.589 1.00 91.62 90 ASP A O 1
ATOM 746 N N . GLN A 1 91 ? -3.731 -8.866 -18.516 1.00 91.25 91 GLN A N 1
ATOM 747 C CA . GLN A 1 91 ? -3.512 -7.563 -19.155 1.00 91.25 91 GLN A CA 1
ATOM 748 C C . GLN A 1 91 ? -3.334 -6.446 -18.122 1.00 91.25 91 GLN A C 1
ATOM 750 O O . GLN A 1 91 ? -2.423 -5.635 -18.264 1.00 91.25 91 GLN A O 1
ATOM 755 N N . ALA A 1 92 ? -4.143 -6.427 -17.060 1.00 91.75 92 ALA A N 1
ATOM 756 C CA . ALA A 1 92 ? -4.020 -5.458 -15.973 1.00 91.75 92 ALA A CA 1
ATOM 757 C C . ALA A 1 92 ? -2.648 -5.541 -15.279 1.00 91.75 92 ALA A C 1
ATOM 759 O O . ALA A 1 92 ? -2.033 -4.513 -15.001 1.00 91.75 92 ALA A O 1
ATOM 760 N N . ILE A 1 93 ? -2.125 -6.752 -15.052 1.00 93.12 93 ILE A N 1
ATOM 761 C CA . ILE A 1 93 ? -0.781 -6.950 -14.489 1.00 93.12 93 ILE A CA 1
ATOM 762 C C . ILE A 1 93 ? 0.290 -6.433 -15.451 1.00 93.12 93 ILE A C 1
ATOM 764 O O . ILE A 1 93 ? 1.201 -5.728 -15.022 1.00 93.12 93 ILE A O 1
ATOM 768 N N . VAL A 1 94 ? 0.180 -6.749 -16.745 1.00 92.19 94 VAL A N 1
ATOM 769 C CA . VAL A 1 94 ? 1.128 -6.268 -17.762 1.00 92.19 94 VAL A CA 1
ATOM 770 C C . VAL A 1 94 ? 1.113 -4.742 -17.854 1.00 92.19 94 VAL A C 1
ATOM 772 O O . VAL A 1 94 ? 2.179 -4.139 -17.941 1.00 92.19 94 VAL A O 1
ATOM 775 N N . LEU A 1 95 ? -0.065 -4.113 -17.822 1.00 90.88 95 LEU A N 1
ATOM 776 C CA . LEU A 1 95 ? -0.201 -2.655 -17.819 1.00 90.88 95 LEU A CA 1
ATOM 777 C C . LEU A 1 95 ? 0.429 -2.044 -16.567 1.00 90.88 95 LEU A C 1
ATOM 779 O O . LEU A 1 95 ? 1.230 -1.124 -16.693 1.00 90.88 95 LEU A O 1
ATOM 783 N N . SER A 1 96 ? 0.136 -2.600 -15.388 1.00 91.12 96 SER A N 1
ATOM 784 C CA . SER A 1 96 ? 0.716 -2.134 -14.127 1.00 91.12 96 SER A CA 1
ATOM 785 C C . SER A 1 96 ? 2.241 -2.212 -14.151 1.00 91.12 96 SER A C 1
ATOM 787 O O . SER A 1 96 ? 2.889 -1.218 -13.879 1.00 91.12 96 SER A O 1
ATOM 789 N N . VAL A 1 97 ? 2.828 -3.340 -14.567 1.00 90.94 97 VAL A N 1
ATOM 790 C CA . VAL A 1 97 ? 4.291 -3.547 -14.627 1.00 90.94 97 VAL A CA 1
ATOM 791 C C . VAL A 1 97 ? 4.995 -2.668 -15.673 1.00 90.94 97 VAL A C 1
ATOM 793 O O . VAL A 1 97 ? 6.200 -2.432 -15.558 1.00 90.94 97 VAL A O 1
ATOM 796 N N . LYS A 1 98 ? 4.269 -2.202 -16.697 1.00 90.00 98 LYS A N 1
ATOM 797 C CA . LYS A 1 98 ? 4.785 -1.289 -17.728 1.00 90.00 98 LYS A CA 1
ATOM 798 C C . LYS A 1 98 ? 4.752 0.181 -17.312 1.00 90.00 98 LYS A C 1
ATOM 800 O O . LYS A 1 98 ? 5.500 0.956 -17.903 1.00 90.00 98 LYS A O 1
ATOM 805 N N . ASP A 1 99 ? 3.903 0.561 -16.357 1.00 89.25 99 ASP A N 1
ATOM 806 C CA . ASP A 1 99 ? 3.905 1.916 -15.797 1.00 89.25 99 ASP A CA 1
ATOM 807 C C . ASP A 1 99 ? 5.236 2.157 -15.059 1.00 89.25 99 ASP A C 1
ATOM 809 O O . ASP A 1 99 ? 5.862 1.227 -14.542 1.00 89.25 99 ASP A O 1
ATOM 813 N N . GLU A 1 100 ? 5.694 3.404 -15.040 1.00 89.12 100 GLU A N 1
ATOM 814 C CA . GLU A 1 100 ? 6.870 3.841 -14.283 1.00 89.12 100 GLU A CA 1
ATOM 815 C C . GLU A 1 100 ? 6.585 3.846 -12.771 1.00 89.12 100 GLU A C 1
ATOM 817 O O . GLU A 1 100 ? 7.497 3.703 -11.953 1.00 89.12 100 GLU A O 1
ATOM 822 N N . PHE A 1 101 ? 5.309 3.961 -12.401 1.00 91.25 101 PHE A N 1
ATOM 823 C CA . PHE A 1 101 ? 4.860 4.123 -11.025 1.00 91.25 101 PHE A CA 1
ATOM 824 C C . PHE A 1 101 ? 4.090 2.902 -10.514 1.00 91.25 101 PHE A C 1
ATOM 826 O O . PHE A 1 101 ? 3.487 2.146 -11.270 1.00 91.25 101 PHE A O 1
ATOM 833 N N . ALA A 1 102 ? 4.069 2.732 -9.191 1.00 93.38 102 ALA A N 1
ATOM 834 C CA . ALA A 1 102 ? 3.359 1.636 -8.530 1.00 93.38 102 ALA A CA 1
ATOM 835 C C . ALA A 1 102 ? 1.836 1.855 -8.439 1.00 93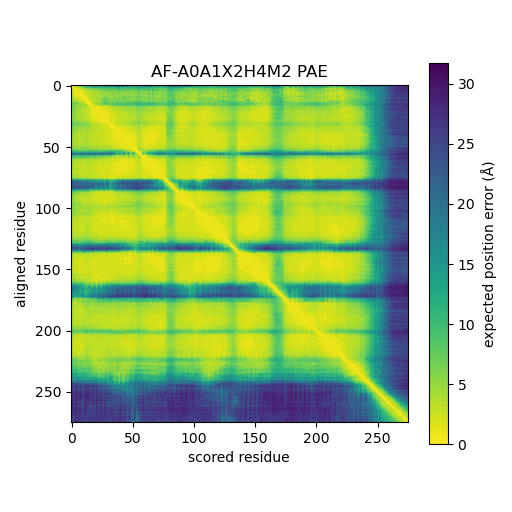.38 102 ALA A C 1
ATOM 837 O O . ALA A 1 102 ? 1.113 0.983 -7.957 1.00 93.38 102 ALA A O 1
ATOM 838 N N . LEU A 1 103 ? 1.359 3.032 -8.853 1.00 94.12 103 LEU A N 1
ATOM 839 C CA . LEU A 1 103 ? -0.045 3.421 -8.854 1.00 94.12 103 LEU A CA 1
ATOM 840 C C . LEU A 1 103 ? -0.491 3.728 -10.284 1.00 94.12 103 LEU A C 1
ATOM 842 O O . LEU A 1 103 ? 0.268 4.375 -11.002 1.00 94.12 103 LEU A O 1
ATOM 846 N N . PRO A 1 104 ? -1.725 3.365 -10.669 1.00 94.00 104 PRO A N 1
ATOM 847 C CA . PRO A 1 104 ? -2.714 2.621 -9.879 1.00 94.00 104 PRO A CA 1
ATOM 848 C C . PRO A 1 104 ? -2.354 1.128 -9.705 1.00 94.00 104 PRO A C 1
ATOM 850 O O . PRO A 1 104 ? -1.512 0.584 -10.419 1.00 94.00 104 PRO A O 1
ATOM 853 N N . VAL A 1 105 ? -2.997 0.451 -8.747 1.00 95.00 105 VAL A N 1
ATOM 854 C CA . VAL A 1 105 ? -2.731 -0.958 -8.406 1.00 95.00 105 VAL A CA 1
ATOM 855 C C . VAL A 1 105 ? -3.701 -1.924 -9.092 1.00 95.00 105 VAL A C 1
ATOM 857 O O . VAL A 1 105 ? -4.879 -1.634 -9.295 1.00 95.00 105 VAL A O 1
ATOM 860 N N . VAL A 1 106 ? -3.217 -3.136 -9.392 1.00 94.38 106 VAL A N 1
ATOM 861 C CA . VAL A 1 106 ? -4.008 -4.202 -10.042 1.00 94.38 106 VAL A CA 1
ATOM 862 C C . VAL A 1 106 ? -5.202 -4.646 -9.189 1.00 94.38 106 VAL A C 1
ATOM 864 O O . VAL A 1 106 ? -6.285 -4.891 -9.720 1.00 94.38 106 VAL A O 1
ATOM 867 N N . CYS A 1 107 ? -5.008 -4.787 -7.873 1.00 94.25 107 CYS A N 1
ATOM 868 C CA . CYS A 1 107 ? -6.042 -5.229 -6.937 1.00 94.25 107 CYS A CA 1
ATOM 869 C C . CYS A 1 107 ? -5.931 -4.460 -5.608 1.00 94.25 107 CYS A C 1
ATOM 871 O O . CYS A 1 107 ? -5.220 -4.912 -4.706 1.00 94.25 107 CYS A O 1
ATOM 873 N N . PRO A 1 108 ? -6.654 -3.332 -5.465 1.00 95.06 108 PRO A N 1
ATOM 874 C CA . PRO A 1 108 ? -6.641 -2.508 -4.253 1.00 95.06 108 PRO A CA 1
ATOM 875 C C . PRO A 1 108 ? -6.942 -3.283 -2.972 1.00 95.06 108 PRO A C 1
ATOM 877 O O . PRO A 1 108 ? -6.299 -3.077 -1.948 1.00 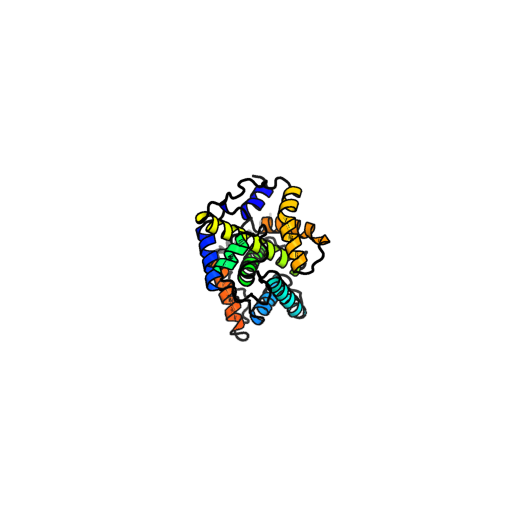95.06 108 PRO A O 1
ATOM 880 N N . ALA A 1 109 ? -7.873 -4.238 -3.038 1.00 93.94 109 ALA A N 1
ATOM 881 C CA . ALA A 1 109 ? -8.215 -5.109 -1.917 1.00 93.94 109 ALA A CA 1
ATOM 882 C C . ALA A 1 109 ? -7.002 -5.905 -1.402 1.00 93.94 109 ALA A C 1
ATOM 884 O O . ALA A 1 109 ? -6.777 -5.992 -0.196 1.00 93.94 109 ALA A O 1
ATOM 885 N N . THR A 1 110 ? -6.199 -6.465 -2.312 1.00 94.06 110 THR A N 1
ATOM 886 C CA . THR A 1 110 ? -4.969 -7.183 -1.951 1.00 94.06 110 THR A CA 1
ATOM 887 C C . THR A 1 110 ? -3.897 -6.236 -1.444 1.00 94.06 110 THR A C 1
ATOM 889 O O . THR A 1 110 ? -3.246 -6.547 -0.450 1.00 94.06 110 THR A O 1
ATOM 892 N N . THR A 1 111 ? -3.748 -5.064 -2.060 1.00 95.94 111 THR A N 1
ATOM 893 C CA . THR A 1 111 ? -2.827 -4.035 -1.565 1.00 95.94 111 THR A CA 1
ATOM 894 C C . THR A 1 111 ? -3.185 -3.614 -0.140 1.00 95.94 111 THR A C 1
ATOM 896 O O . THR A 1 111 ? -2.298 -3.557 0.704 1.00 95.94 111 THR A O 1
ATOM 899 N N . MET A 1 112 ? -4.473 -3.438 0.169 1.00 96.75 112 MET A N 1
ATOM 900 C CA . MET A 1 112 ? -4.954 -3.139 1.519 1.00 96.75 112 MET A CA 1
ATOM 901 C C . MET A 1 112 ? -4.680 -4.275 2.505 1.00 96.75 112 MET A C 1
ATOM 903 O O . MET A 1 112 ? -4.291 -4.018 3.638 1.00 96.75 112 MET A O 1
ATOM 907 N N . ALA A 1 113 ? -4.811 -5.539 2.098 1.00 94.25 113 ALA A N 1
ATOM 908 C CA . ALA A 1 113 ? -4.430 -6.654 2.964 1.00 94.25 113 ALA A CA 1
ATOM 909 C C . ALA A 1 113 ? -2.930 -6.610 3.317 1.00 94.25 113 ALA A C 1
ATOM 911 O O . ALA A 1 113 ? -2.570 -6.771 4.482 1.00 94.25 113 ALA A O 1
ATOM 912 N N . CYS A 1 114 ? -2.060 -6.298 2.351 1.00 94.88 114 CYS A N 1
ATOM 913 C CA . CYS A 1 114 ? -0.638 -6.049 2.610 1.00 94.88 114 CYS A CA 1
ATOM 914 C C . CYS A 1 114 ? -0.421 -4.835 3.533 1.00 94.88 114 CYS A C 1
ATOM 916 O O . CYS A 1 114 ? 0.428 -4.878 4.420 1.00 94.88 114 CYS A O 1
ATOM 918 N N . THR A 1 115 ? -1.208 -3.765 3.372 1.00 96.56 115 THR A N 1
ATOM 919 C CA . THR A 1 115 ? -1.189 -2.597 4.267 1.00 96.56 115 THR A CA 1
ATOM 920 C C . THR A 1 115 ? -1.448 -2.994 5.714 1.00 96.56 115 THR A C 1
ATOM 922 O O . THR A 1 115 ? -0.722 -2.559 6.603 1.00 96.56 115 THR A O 1
ATOM 925 N N . LEU A 1 116 ? -2.437 -3.856 5.958 1.00 95.25 116 LEU A N 1
ATOM 926 C CA . LEU A 1 116 ? -2.742 -4.342 7.303 1.00 95.25 116 LEU A CA 1
ATOM 927 C C . LEU A 1 116 ? -1.576 -5.130 7.901 1.00 95.25 116 LEU A C 1
ATOM 929 O O . LEU A 1 116 ? -1.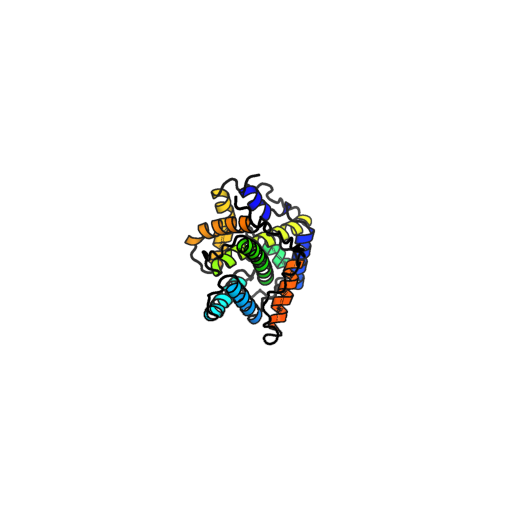252 -4.895 9.057 1.00 95.25 116 LEU A O 1
ATOM 933 N N . VAL A 1 117 ? -0.896 -5.978 7.120 1.00 94.25 117 VAL A N 1
ATOM 934 C CA . VAL A 1 117 ? 0.307 -6.700 7.583 1.00 94.25 117 VAL A CA 1
ATOM 935 C C . VAL A 1 117 ? 1.417 -5.723 7.990 1.00 94.25 117 VAL A C 1
ATOM 937 O O . VAL A 1 117 ? 2.050 -5.896 9.030 1.00 94.25 117 VAL A O 1
ATOM 940 N N . ILE A 1 118 ? 1.650 -4.667 7.201 1.00 95.12 118 ILE A N 1
ATOM 941 C CA . ILE A 1 118 ? 2.642 -3.625 7.523 1.00 95.12 118 ILE A CA 1
ATOM 942 C C . ILE A 1 118 ? 2.274 -2.914 8.833 1.00 95.12 118 ILE A C 1
ATOM 944 O O . ILE A 1 118 ? 3.138 -2.692 9.683 1.00 95.12 118 ILE A O 1
ATOM 948 N N . LEU A 1 119 ? 0.996 -2.578 9.019 1.00 94.81 119 LEU A N 1
ATOM 949 C CA . LEU A 1 119 ? 0.517 -1.916 10.231 1.00 94.81 119 LEU A CA 1
ATOM 950 C C . LEU A 1 119 ? 0.543 -2.845 11.450 1.00 94.81 119 LEU A C 1
ATOM 952 O O . LEU A 1 119 ? 0.927 -2.401 12.526 1.00 94.81 119 LEU A O 1
ATOM 956 N N . GLU A 1 120 ? 0.201 -4.125 11.309 1.00 92.88 120 GLU A N 1
ATOM 957 C CA . GLU A 1 120 ? 0.310 -5.113 12.389 1.00 92.88 120 GLU A CA 1
ATOM 958 C C . GLU A 1 120 ? 1.770 -5.218 12.874 1.00 92.88 120 GLU A C 1
ATOM 960 O O . GLU A 1 120 ? 2.019 -5.082 14.073 1.00 92.88 120 GLU A O 1
ATOM 965 N N . ARG A 1 121 ? 2.748 -5.287 11.955 1.00 93.44 121 ARG A N 1
ATOM 966 C CA . ARG A 1 121 ? 4.191 -5.265 12.285 1.00 93.44 121 A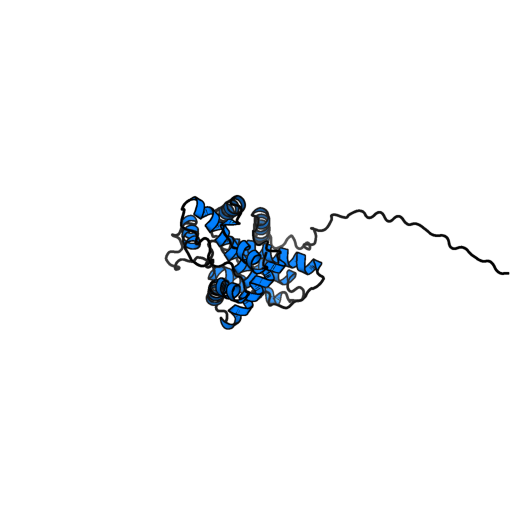RG A CA 1
ATOM 967 C C . ARG A 1 121 ? 4.613 -3.988 13.014 1.00 93.44 121 ARG A C 1
ATOM 969 O O . ARG A 1 121 ? 5.376 -4.041 13.979 1.00 93.44 121 ARG A O 1
ATOM 976 N N . LEU A 1 122 ? 4.120 -2.830 12.568 1.00 93.50 122 LEU A N 1
ATOM 977 C CA . LEU A 1 122 ? 4.383 -1.564 13.254 1.00 93.50 122 LEU A CA 1
ATOM 978 C C . LEU A 1 122 ? 3.797 -1.579 14.673 1.00 93.50 122 LEU A C 1
ATOM 980 O O . LEU A 1 122 ? 4.474 -1.182 15.620 1.00 93.50 122 LEU A O 1
ATOM 984 N N . ASN A 1 123 ? 2.559 -2.049 14.828 1.00 91.44 123 ASN A N 1
ATOM 985 C CA . ASN A 1 123 ? 1.871 -2.095 16.112 1.00 91.44 123 ASN A CA 1
ATOM 986 C C . ASN A 1 123 ? 2.585 -3.014 17.116 1.00 91.44 123 ASN A C 1
ATOM 988 O O . ASN A 1 123 ? 2.742 -2.634 18.27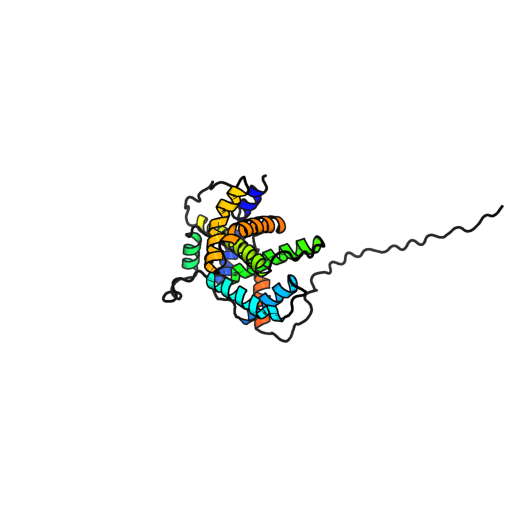7 1.00 91.44 123 ASN A O 1
ATOM 992 N N . GLU A 1 124 ? 3.068 -4.180 16.679 1.00 91.00 124 GLU A N 1
ATOM 993 C CA . GLU A 1 124 ? 3.871 -5.096 17.505 1.00 91.00 124 GLU A CA 1
ATOM 994 C C . GLU A 1 124 ? 5.125 -4.405 18.053 1.00 91.00 124 GLU A C 1
ATOM 996 O O . GLU A 1 124 ? 5.408 -4.461 19.254 1.00 91.00 124 GLU A O 1
ATOM 1001 N N . LYS A 1 125 ? 5.844 -3.677 17.193 1.00 89.81 125 LYS A N 1
ATOM 1002 C CA . LYS A 1 125 ? 7.065 -2.969 17.590 1.00 89.81 125 LYS A CA 1
ATOM 1003 C C . LYS A 1 125 ? 6.795 -1.785 18.514 1.00 89.81 125 LYS A C 1
ATOM 1005 O O . LYS A 1 125 ? 7.530 -1.580 19.479 1.00 89.81 125 LYS A O 1
ATOM 1010 N N . MET A 1 126 ? 5.739 -1.019 18.245 1.00 88.19 126 MET A N 1
ATOM 1011 C CA . MET A 1 126 ? 5.343 0.115 19.085 1.00 88.19 126 MET A CA 1
ATOM 1012 C C . MET A 1 126 ? 4.845 -0.346 20.460 1.00 88.19 126 MET A C 1
ATOM 1014 O O . MET A 1 126 ? 5.194 0.263 21.470 1.00 88.19 126 MET A O 1
ATOM 1018 N N . SER A 1 127 ? 4.105 -1.459 20.513 1.00 85.88 127 SER A N 1
ATOM 1019 C CA . SER A 1 127 ? 3.650 -2.070 21.768 1.00 85.88 127 SER A CA 1
ATOM 1020 C C . SER A 1 127 ? 4.825 -2.525 22.633 1.00 85.88 127 SER A C 1
ATOM 1022 O O . SER A 1 127 ? 4.832 -2.280 23.837 1.00 85.88 127 SER A O 1
ATOM 1024 N N . TYR A 1 128 ? 5.860 -3.115 22.024 1.00 79.50 128 TYR A N 1
ATOM 1025 C CA . TYR A 1 128 ? 7.084 -3.492 22.738 1.00 79.50 128 TYR A CA 1
ATOM 1026 C C . TYR A 1 128 ? 7.834 -2.279 23.312 1.00 79.50 128 TYR A C 1
ATOM 1028 O O . TYR A 1 128 ? 8.418 -2.357 24.390 1.00 79.50 128 TYR A O 1
ATOM 1036 N N . ALA A 1 129 ? 7.802 -1.141 22.614 1.00 78.94 129 ALA A N 1
ATOM 1037 C CA . ALA A 1 129 ? 8.480 0.079 23.041 1.00 78.94 129 ALA A CA 1
ATOM 1038 C C . ALA A 1 129 ? 7.765 0.830 24.184 1.00 78.94 129 ALA A C 1
ATOM 1040 O O . ALA A 1 129 ? 8.297 1.831 24.658 1.00 78.94 129 ALA A O 1
ATOM 1041 N N . GLY A 1 130 ? 6.566 0.400 24.605 1.00 76.12 130 GLY A N 1
ATOM 1042 C CA . GLY A 1 130 ? 5.772 1.068 25.649 1.00 76.12 130 GLY A CA 1
ATOM 1043 C C . GLY A 1 130 ? 5.288 2.477 25.277 1.00 76.12 130 GLY A C 1
ATOM 1044 O O . GLY A 1 130 ? 4.730 3.184 26.114 1.00 76.12 130 GLY A O 1
ATOM 1045 N N . ASN A 1 131 ? 5.489 2.892 24.025 1.00 65.50 131 ASN A N 1
ATOM 1046 C CA . ASN A 1 131 ? 5.180 4.228 23.537 1.00 65.50 131 ASN A CA 1
ATOM 1047 C C . ASN A 1 131 ? 3.895 4.182 22.709 1.00 65.50 131 ASN A C 1
ATOM 1049 O O . ASN A 1 131 ? 3.927 3.986 21.496 1.00 65.50 131 ASN A O 1
ATOM 1053 N N . HIS A 1 132 ? 2.751 4.421 23.348 1.00 61.41 132 HIS A N 1
ATOM 1054 C CA . HIS A 1 132 ? 1.505 4.731 22.640 1.00 61.41 132 HIS A CA 1
ATOM 1055 C C . HIS A 1 132 ? 1.483 6.211 22.230 1.00 61.41 132 HIS A C 1
ATOM 1057 O O . HIS A 1 132 ? 0.602 6.974 22.621 1.00 61.41 132 HIS A O 1
ATOM 1063 N N . THR A 1 133 ? 2.486 6.663 21.476 1.00 53.81 133 THR A N 1
ATOM 1064 C CA . THR A 1 133 ? 2.509 8.032 20.952 1.00 53.81 133 THR A CA 1
ATOM 1065 C C . THR A 1 133 ? 1.667 8.119 19.683 1.00 53.81 133 THR A C 1
ATOM 1067 O O . THR A 1 133 ? 2.127 7.927 18.560 1.00 53.81 133 THR A O 1
ATOM 1070 N N . SER A 1 134 ? 0.392 8.442 19.894 1.00 58.50 134 SER A N 1
ATOM 1071 C CA . SER A 1 134 ? -0.523 8.993 18.894 1.00 58.50 134 SER A CA 1
ATOM 1072 C C . SER A 1 134 ? 0.041 10.319 18.360 1.00 58.50 134 SER A C 1
ATOM 1074 O O . SER A 1 134 ? -0.235 11.377 18.927 1.00 58.50 134 SER A O 1
ATOM 1076 N N . CYS A 1 135 ? 0.837 10.298 17.289 1.00 58.34 135 CYS A N 1
ATOM 1077 C CA . CYS A 1 135 ? 1.312 11.546 16.671 1.00 58.34 135 CYS A CA 1
ATOM 1078 C C . CYS A 1 135 ? 0.880 11.753 15.216 1.00 58.34 135 CYS A C 1
ATOM 1080 O O . CYS A 1 135 ? 0.862 12.898 14.773 1.00 58.34 135 CYS A O 1
ATOM 1082 N N . ALA A 1 136 ? 0.481 10.713 14.477 1.00 72.81 136 ALA A N 1
ATOM 1083 C CA . ALA A 1 136 ? -0.003 10.871 13.104 1.00 72.81 136 ALA A CA 1
ATOM 1084 C C . ALA A 1 136 ? -1.510 10.575 13.000 1.00 72.81 136 ALA A C 1
ATOM 1086 O O . ALA A 1 136 ? -1.983 9.627 13.630 1.00 72.81 136 ALA A O 1
ATOM 1087 N N . PRO A 1 137 ? -2.270 11.329 12.181 1.00 89.50 137 PRO A N 1
ATOM 1088 C CA . PRO A 1 137 ? -3.615 10.928 11.786 1.00 89.50 137 PRO A CA 1
ATOM 1089 C C . PRO A 1 137 ? -3.596 9.517 11.182 1.00 89.50 137 PRO A C 1
ATOM 1091 O O . PRO A 1 137 ? -2.721 9.196 10.375 1.00 89.50 137 PRO A O 1
ATOM 1094 N N . LEU A 1 138 ? -4.551 8.673 11.570 1.00 92.69 138 LEU A N 1
ATOM 1095 C CA . LEU A 1 138 ? -4.655 7.285 11.124 1.00 92.69 138 LEU A CA 1
ATOM 1096 C C . LEU A 1 138 ? -4.792 7.194 9.600 1.00 92.69 138 LEU A C 1
ATOM 1098 O O . LEU A 1 138 ? -4.190 6.326 8.980 1.00 92.69 138 LEU A O 1
ATOM 1102 N N . GLU A 1 139 ? -5.513 8.134 8.993 1.00 94.88 139 GLU A N 1
ATOM 1103 C CA . GLU A 1 139 ? -5.665 8.282 7.545 1.00 94.88 139 GLU A CA 1
ATOM 1104 C C . GLU A 1 139 ? -4.293 8.402 6.881 1.00 94.88 139 GLU A C 1
ATOM 1106 O O . GLU A 1 139 ? -3.983 7.702 5.923 1.00 94.88 139 GLU A O 1
ATOM 1111 N N . ARG A 1 140 ? -3.421 9.232 7.456 1.00 94.94 140 ARG A N 1
ATOM 1112 C CA . ARG A 1 140 ? -2.070 9.450 6.951 1.00 94.94 140 ARG A CA 1
ATOM 1113 C C . ARG A 1 140 ? -1.202 8.204 7.078 1.00 94.94 140 ARG A C 1
ATOM 1115 O O . ARG A 1 140 ? -0.489 7.857 6.139 1.00 94.94 140 ARG A O 1
ATOM 1122 N N . LEU A 1 141 ? -1.273 7.539 8.230 1.00 95.25 141 LEU A N 1
ATOM 1123 C CA . LEU A 1 141 ? -0.550 6.296 8.479 1.00 95.25 141 LEU A CA 1
ATOM 1124 C C . LEU A 1 141 ? -0.981 5.198 7.493 1.00 95.25 141 LEU A C 1
ATOM 1126 O O . LEU A 1 141 ? -0.124 4.554 6.889 1.00 95.25 141 LEU A O 1
ATOM 1130 N N . VAL A 1 142 ? -2.291 5.032 7.277 1.00 96.88 142 VAL A N 1
ATOM 1131 C CA . VAL A 1 142 ? -2.837 4.079 6.300 1.00 96.88 142 VAL A CA 1
ATOM 1132 C C . VAL A 1 142 ? -2.421 4.443 4.881 1.00 96.88 142 VAL A C 1
ATOM 1134 O O . VAL A 1 142 ? -1.971 3.560 4.162 1.00 96.88 142 VAL A O 1
ATOM 1137 N N . THR A 1 143 ? -2.482 5.715 4.480 1.00 97.25 143 THR A N 1
ATOM 1138 C CA . THR A 1 143 ? -2.047 6.155 3.143 1.00 97.25 143 THR A CA 1
ATOM 1139 C C . THR A 1 143 ? -0.579 5.818 2.879 1.00 97.25 143 THR A C 1
ATOM 1141 O O . THR A 1 143 ? -0.252 5.279 1.822 1.00 97.25 143 THR A O 1
ATOM 1144 N N . VAL A 1 144 ? 0.318 6.083 3.837 1.00 97.00 144 VAL A N 1
ATOM 1145 C CA . VAL A 1 144 ? 1.750 5.764 3.694 1.00 97.00 144 VAL A CA 1
ATOM 1146 C C . VAL A 1 144 ? 1.969 4.251 3.638 1.00 97.00 144 VAL A C 1
ATOM 1148 O O . VAL A 1 144 ? 2.638 3.763 2.729 1.00 97.00 144 VAL A O 1
ATOM 1151 N N . ALA A 1 145 ? 1.371 3.489 4.556 1.00 97.38 145 ALA A N 1
ATOM 1152 C CA . ALA A 1 145 ? 1.487 2.032 4.561 1.00 97.38 145 ALA A CA 1
ATOM 1153 C C . ALA A 1 145 ? 0.891 1.397 3.286 1.00 97.38 145 ALA A C 1
ATOM 1155 O O . ALA A 1 145 ? 1.419 0.408 2.774 1.00 97.38 145 ALA A O 1
ATOM 1156 N N . TYR A 1 146 ? -0.175 1.983 2.737 1.00 98.06 146 TYR A N 1
ATOM 1157 C CA . TYR A 1 146 ? -0.783 1.567 1.476 1.00 98.06 146 TYR A CA 1
ATOM 1158 C C . TYR A 1 146 ? 0.129 1.834 0.286 1.00 98.06 146 TYR A C 1
ATOM 1160 O O . TYR A 1 146 ? 0.325 0.948 -0.545 1.00 98.06 146 TYR A O 1
ATOM 1168 N N . LEU A 1 147 ? 0.766 3.006 0.237 1.00 97.62 147 LEU A N 1
ATOM 1169 C CA . LEU A 1 147 ? 1.767 3.308 -0.779 1.00 97.62 147 LEU A CA 1
ATOM 1170 C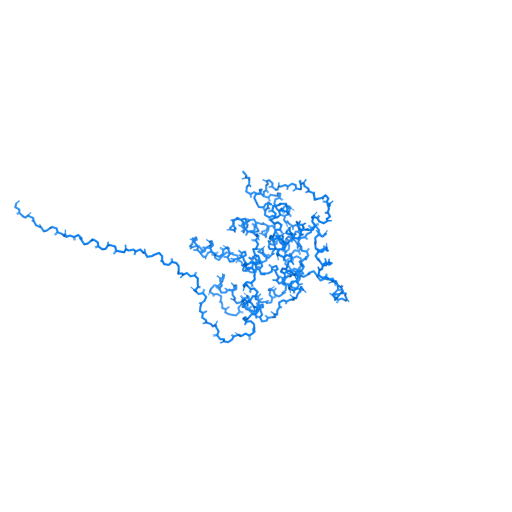 C . LEU A 1 147 ? 2.944 2.325 -0.733 1.00 97.62 147 LEU A C 1
ATOM 1172 O O . LEU A 1 147 ? 3.385 1.830 -1.770 1.00 97.62 147 LEU A O 1
ATOM 1176 N N . MET A 1 148 ? 3.430 2.011 0.468 1.00 97.25 148 MET A N 1
ATOM 1177 C CA . MET A 1 148 ? 4.510 1.043 0.671 1.00 97.25 148 MET A CA 1
ATOM 1178 C C . MET A 1 148 ? 4.111 -0.353 0.185 1.00 97.25 148 MET A C 1
ATOM 1180 O O . MET A 1 148 ? 4.863 -0.995 -0.551 1.00 97.25 148 MET A O 1
ATOM 1184 N N . ALA A 1 149 ? 2.898 -0.799 0.526 1.00 96.69 149 ALA A N 1
ATOM 1185 C CA . ALA A 1 149 ? 2.332 -2.048 0.028 1.00 96.69 149 ALA A CA 1
ATOM 1186 C C . ALA A 1 149 ? 2.200 -2.056 -1.504 1.00 96.69 149 ALA A C 1
ATOM 1188 O O . ALA A 1 149 ? 2.500 -3.072 -2.135 1.00 96.69 149 ALA A O 1
ATOM 1189 N N . ALA A 1 150 ? 1.789 -0.940 -2.113 1.00 96.75 150 ALA A N 1
ATOM 1190 C CA . ALA A 1 150 ? 1.679 -0.798 -3.563 1.00 96.75 150 ALA A CA 1
ATOM 1191 C C . ALA A 1 150 ? 3.051 -0.925 -4.243 1.00 96.75 150 ALA A C 1
ATOM 1193 O O . ALA A 1 150 ? 3.209 -1.748 -5.144 1.00 96.75 150 ALA A O 1
ATOM 1194 N N . LYS A 1 151 ? 4.064 -0.189 -3.763 1.00 95.38 151 LYS A N 1
ATOM 1195 C CA . LYS A 1 151 ? 5.445 -0.245 -4.278 1.00 95.38 151 LYS A CA 1
ATOM 1196 C C . LYS A 1 151 ? 6.055 -1.641 -4.139 1.00 95.38 151 LYS A C 1
ATOM 1198 O O . LYS A 1 151 ? 6.645 -2.141 -5.095 1.00 95.38 151 LYS A O 1
ATOM 1203 N N . ALA A 1 152 ? 5.860 -2.300 -2.996 1.00 93.88 152 ALA A N 1
ATOM 1204 C CA . ALA A 1 152 ? 6.331 -3.668 -2.774 1.00 93.88 152 ALA A CA 1
ATOM 1205 C C . ALA A 1 152 ? 5.629 -4.685 -3.694 1.00 93.88 152 ALA A C 1
ATOM 1207 O O . ALA A 1 152 ? 6.275 -5.538 -4.303 1.00 93.88 152 ALA A O 1
ATOM 1208 N N . SER A 1 153 ? 4.307 -4.560 -3.854 1.00 93.50 153 SER A N 1
ATOM 1209 C CA . SER A 1 153 ? 3.517 -5.405 -4.762 1.00 93.50 153 SER A CA 1
ATOM 1210 C C . SER A 1 153 ? 3.972 -5.239 -6.212 1.00 93.50 153 SER A C 1
ATOM 1212 O O . SER A 1 153 ? 4.170 -6.223 -6.922 1.00 93.50 153 SER A O 1
ATOM 1214 N N . TYR A 1 154 ? 4.181 -3.994 -6.639 1.00 94.00 154 TYR A N 1
ATOM 1215 C CA . TYR A 1 154 ? 4.687 -3.650 -7.962 1.00 94.00 154 TYR A CA 1
ATOM 1216 C C . TYR A 1 154 ? 6.080 -4.247 -8.209 1.00 94.00 154 TYR A C 1
ATOM 1218 O O . TYR A 1 154 ? 6.271 -4.938 -9.210 1.00 94.00 154 TYR A O 1
ATOM 1226 N N . ALA A 1 155 ? 7.025 -4.080 -7.276 1.00 92.06 155 ALA A N 1
ATOM 1227 C CA . ALA A 1 155 ? 8.365 -4.664 -7.373 1.00 92.06 155 ALA A CA 1
ATOM 1228 C C . ALA A 1 155 ? 8.325 -6.198 -7.502 1.00 92.06 155 ALA A C 1
ATOM 1230 O O . ALA A 1 155 ? 8.969 -6.764 -8.391 1.00 92.06 155 ALA A O 1
ATOM 1231 N N . GLY A 1 156 ? 7.497 -6.867 -6.692 1.00 91.75 156 GLY A N 1
ATOM 1232 C CA . GLY A 1 156 ? 7.276 -8.310 -6.790 1.00 91.75 156 GLY A CA 1
ATOM 1233 C C . GLY A 1 156 ? 6.731 -8.736 -8.159 1.00 91.75 156 GLY A C 1
ATOM 1234 O O . GLY A 1 156 ? 7.253 -9.665 -8.774 1.00 91.75 156 GLY A O 1
ATOM 1235 N N . LEU A 1 157 ? 5.731 -8.029 -8.694 1.00 92.12 157 LEU A N 1
ATOM 1236 C CA . LEU A 1 157 ? 5.180 -8.330 -10.021 1.00 92.12 157 LEU A CA 1
ATOM 1237 C C . LEU A 1 157 ? 6.211 -8.144 -11.142 1.00 92.12 157 LEU A C 1
ATOM 1239 O O . LEU A 1 157 ? 6.285 -8.988 -12.040 1.00 92.12 157 LEU A O 1
ATOM 1243 N N . ARG A 1 158 ? 7.043 -7.093 -11.081 1.00 91.12 158 ARG A N 1
ATOM 1244 C CA . ARG A 1 158 ? 8.138 -6.897 -12.048 1.00 91.12 158 ARG A CA 1
ATOM 1245 C C . ARG A 1 158 ? 9.140 -8.046 -12.008 1.00 91.12 158 ARG A C 1
ATOM 1247 O O . ARG A 1 158 ? 9.571 -8.487 -13.069 1.00 91.12 158 ARG A O 1
ATOM 1254 N N . SER A 1 159 ? 9.470 -8.544 -10.815 1.00 89.81 159 SER A N 1
ATOM 1255 C CA . SER A 1 159 ? 10.408 -9.659 -10.631 1.00 89.81 159 SER A CA 1
ATOM 1256 C C . SER A 1 159 ? 9.948 -10.927 -11.367 1.00 89.81 159 SER A C 1
ATOM 1258 O O . SER A 1 159 ? 10.718 -11.538 -12.106 1.00 89.81 159 SER A O 1
ATOM 1260 N N . VAL A 1 160 ? 8.657 -11.273 -11.275 1.00 89.75 160 VAL A N 1
ATOM 1261 C CA . VAL A 1 160 ? 8.090 -12.435 -11.990 1.00 89.75 160 VAL A CA 1
ATOM 1262 C C . VAL A 1 160 ? 8.057 -12.209 -13.503 1.00 89.75 160 VAL A C 1
ATOM 1264 O O . VAL A 1 160 ? 8.359 -13.122 -14.270 1.00 89.75 160 VAL A O 1
ATOM 1267 N N . MET A 1 161 ? 7.704 -11.000 -13.947 1.00 87.12 161 MET A N 1
ATOM 1268 C CA . MET A 1 161 ? 7.575 -10.685 -15.375 1.00 87.12 161 MET A CA 1
ATOM 1269 C C . MET A 1 161 ? 8.924 -10.568 -16.098 1.00 87.12 161 MET A C 1
ATOM 1271 O O . MET A 1 161 ? 9.011 -10.908 -17.279 1.00 87.12 161 MET A O 1
ATOM 1275 N N . ALA A 1 162 ? 9.984 -10.148 -15.402 1.00 81.69 162 ALA A N 1
ATOM 1276 C CA . ALA A 1 162 ? 11.332 -10.038 -15.963 1.00 81.69 162 ALA A CA 1
ATOM 1277 C C . ALA A 1 162 ? 11.905 -11.386 -16.440 1.00 81.69 162 ALA A C 1
ATOM 1279 O O . ALA A 1 162 ? 12.731 -11.421 -17.348 1.00 81.69 162 ALA A O 1
ATOM 1280 N N . ILE A 1 163 ? 11.433 -12.504 -15.880 1.00 73.62 163 ILE A N 1
ATOM 1281 C CA . ILE A 1 163 ? 11.852 -13.851 -16.295 1.00 73.62 163 ILE A CA 1
ATOM 1282 C C . ILE A 1 163 ? 11.290 -14.212 -17.679 1.00 73.62 163 ILE A C 1
ATOM 1284 O O . ILE A 1 163 ? 11.928 -14.943 -18.432 1.00 73.62 163 ILE A O 1
ATOM 1288 N N . GLY A 1 164 ? 10.111 -13.689 -18.036 1.00 64.81 164 GLY A N 1
ATOM 1289 C CA . GLY A 1 164 ? 9.472 -13.939 -19.334 1.00 64.81 164 GLY A CA 1
ATOM 1290 C C . GLY A 1 164 ? 9.929 -12.995 -20.448 1.00 64.81 164 GLY A C 1
ATOM 1291 O O . GLY A 1 164 ? 9.873 -13.353 -21.623 1.00 64.81 164 GLY A O 1
ATOM 1292 N N . HIS A 1 165 ? 10.405 -11.802 -20.088 1.00 61.19 165 HIS A N 1
ATOM 1293 C CA . HIS A 1 165 ? 10.897 -10.801 -21.026 1.00 61.19 165 HIS A CA 1
ATOM 1294 C C . HIS A 1 165 ? 12.139 -10.126 -20.439 1.00 61.19 165 HIS A C 1
ATOM 1296 O O . HIS A 1 165 ? 11.983 -9.331 -19.509 1.00 61.19 165 HIS A O 1
ATOM 1302 N N . PRO A 1 166 ? 13.350 -10.373 -20.983 1.00 57.12 166 PRO A N 1
ATOM 1303 C CA . PRO A 1 166 ? 14.553 -9.644 -20.603 1.00 57.12 166 PRO A CA 1
ATOM 1304 C C . PRO A 1 166 ? 14.457 -8.214 -21.147 1.00 57.12 166 PRO A C 1
ATOM 1306 O O . PRO A 1 166 ? 15.126 -7.828 -22.102 1.00 57.12 166 PRO A O 1
ATOM 1309 N N . SER A 1 167 ? 13.561 -7.419 -20.570 1.00 53.53 167 SER A N 1
ATOM 1310 C CA . SER A 1 167 ? 13.662 -5.975 -20.658 1.00 53.53 167 SER A CA 1
ATOM 1311 C C . SER A 1 167 ? 14.936 -5.598 -19.908 1.00 53.53 167 SER A C 1
ATOM 1313 O O . SER A 1 167 ? 15.169 -6.163 -18.836 1.00 53.53 167 SER A O 1
ATOM 1315 N N . PRO A 1 168 ? 15.754 -4.662 -20.416 1.00 54.47 168 PRO A N 1
ATOM 1316 C CA . PRO A 1 168 ? 16.799 -4.061 -19.610 1.00 54.47 168 PRO A CA 1
ATOM 1317 C C . PRO A 1 168 ? 16.100 -3.401 -18.423 1.00 54.47 168 PRO A C 1
ATOM 1319 O O . PRO A 1 168 ? 15.541 -2.311 -18.530 1.00 54.47 168 PRO A O 1
ATOM 1322 N N . ILE A 1 169 ? 16.045 -4.114 -17.297 1.00 54.38 169 ILE A N 1
ATOM 1323 C CA . ILE A 1 169 ? 15.811 -3.494 -16.005 1.00 54.38 169 ILE A CA 1
ATOM 1324 C C . ILE A 1 169 ? 16.898 -2.423 -15.949 1.00 54.38 169 ILE A C 1
ATOM 1326 O O . ILE A 1 169 ? 18.052 -2.759 -16.230 1.00 54.38 169 ILE A O 1
ATOM 1330 N N . PRO A 1 170 ? 16.576 -1.145 -15.697 1.00 54.69 170 PRO A N 1
ATOM 1331 C CA . PRO A 1 170 ? 17.594 -0.139 -15.447 1.00 54.69 170 PRO A CA 1
ATOM 1332 C C . PRO A 1 170 ? 18.340 -0.524 -14.159 1.00 54.69 170 PRO A C 1
ATOM 1334 O O . PRO A 1 170 ? 18.066 -0.019 -13.074 1.00 54.69 170 PRO A O 1
ATOM 1337 N N . SER A 1 171 ? 19.254 -1.488 -14.278 1.00 46.59 171 SER A N 1
ATOM 1338 C CA . SER A 1 171 ? 20.189 -1.923 -13.257 1.00 46.59 171 SER A CA 1
ATOM 1339 C C . SER A 1 171 ? 21.106 -0.743 -13.006 1.00 46.59 171 SER A C 1
ATOM 1341 O O . SER A 1 171 ? 22.017 -0.476 -13.785 1.00 46.59 171 SER A O 1
ATOM 1343 N N . GLY A 1 172 ? 20.812 0.006 -11.949 1.00 51.25 172 GLY A N 1
ATOM 1344 C CA . GLY A 1 172 ? 21.625 1.143 -11.535 1.00 51.25 172 GLY A CA 1
ATOM 1345 C C . GLY A 1 172 ? 20.919 2.491 -11.533 1.00 51.25 172 GLY A C 1
ATOM 1346 O O . GLY A 1 172 ? 21.613 3.505 -11.535 1.00 51.25 172 GLY A O 1
ATOM 1347 N N . ALA A 1 173 ? 19.583 2.550 -11.491 1.00 55.09 173 ALA A N 1
ATOM 1348 C CA . ALA A 1 173 ? 18.904 3.785 -11.105 1.00 55.09 173 ALA A CA 1
ATOM 1349 C C . ALA A 1 173 ? 19.287 4.136 -9.654 1.00 55.09 173 ALA A C 1
ATOM 1351 O O . ALA A 1 173 ? 18.718 3.601 -8.710 1.00 55.09 173 ALA A O 1
ATOM 1352 N N . ASN A 1 174 ? 20.331 4.961 -9.527 1.00 62.44 174 ASN A N 1
ATOM 1353 C CA . ASN A 1 174 ? 20.822 5.675 -8.351 1.00 62.44 174 ASN A CA 1
ATOM 1354 C C . ASN A 1 174 ? 20.213 5.203 -7.029 1.00 62.44 174 ASN A C 1
ATOM 1356 O O . ASN A 1 174 ? 19.232 5.780 -6.560 1.00 62.44 174 ASN A O 1
ATOM 1360 N N . THR A 1 175 ? 20.818 4.179 -6.416 1.00 74.69 175 THR A N 1
ATOM 1361 C CA . THR A 1 175 ? 20.517 3.834 -5.026 1.00 74.69 175 THR A CA 1
ATOM 1362 C C . THR A 1 175 ? 20.614 5.127 -4.212 1.00 74.69 175 THR A C 1
ATOM 1364 O O . THR A 1 175 ? 21.666 5.776 -4.267 1.00 74.69 175 THR A O 1
ATOM 1367 N N . PRO A 1 176 ? 19.537 5.565 -3.542 1.00 81.62 176 PRO A N 1
ATOM 1368 C CA . PRO A 1 176 ? 19.522 6.845 -2.861 1.00 81.62 176 PRO A CA 1
ATOM 1369 C C . PRO A 1 176 ? 20.631 6.867 -1.813 1.00 81.62 176 PRO A C 1
ATOM 1371 O O . PRO A 1 176 ? 20.695 6.001 -0.945 1.00 81.62 176 PRO A O 1
ATOM 1374 N N . ARG A 1 177 ? 21.540 7.842 -1.912 1.00 85.94 177 ARG A N 1
ATOM 1375 C CA . ARG A 1 177 ? 22.678 7.980 -0.987 1.00 85.94 177 ARG A CA 1
ATOM 1376 C C . ARG A 1 177 ? 22.368 8.971 0.124 1.00 85.94 177 ARG A C 1
ATOM 1378 O O . ARG A 1 177 ? 22.974 8.917 1.194 1.00 85.94 177 ARG A O 1
ATOM 1385 N N . SER A 1 178 ? 21.410 9.853 -0.124 1.00 89.94 178 SER A N 1
ATOM 1386 C CA . SER A 1 178 ? 20.961 10.902 0.777 1.00 89.94 178 SER A CA 1
ATOM 1387 C C . SER A 1 178 ? 19.441 10.883 0.959 1.00 89.94 178 SER A C 1
ATOM 1389 O O . SER A 1 178 ? 18.703 10.221 0.226 1.00 89.94 178 SER A O 1
ATOM 1391 N N . MET A 1 179 ? 18.969 11.659 1.937 1.00 89.88 179 MET A N 1
ATOM 1392 C CA . MET A 1 179 ? 17.540 11.910 2.125 1.00 89.88 179 MET A CA 1
ATOM 1393 C C . MET A 1 179 ? 16.920 12.596 0.902 1.00 89.88 179 MET A C 1
ATOM 1395 O O . MET A 1 179 ? 15.783 12.297 0.549 1.00 89.88 179 MET A O 1
ATOM 1399 N N . ASP A 1 180 ? 17.661 13.490 0.247 1.00 91.62 180 ASP A N 1
ATOM 1400 C CA . ASP A 1 180 ? 17.175 14.212 -0.927 1.00 91.62 180 ASP A CA 1
ATOM 1401 C C . ASP A 1 180 ? 17.009 13.271 -2.125 1.00 91.62 180 ASP A C 1
ATOM 1403 O O . ASP A 1 180 ? 16.003 13.358 -2.825 1.00 91.62 180 ASP A O 1
ATOM 1407 N N . ASP A 1 181 ? 17.913 12.298 -2.297 1.00 88.50 181 ASP A N 1
ATOM 1408 C CA . ASP A 1 181 ? 17.764 11.249 -3.315 1.00 88.50 181 ASP A CA 1
ATOM 1409 C C . ASP A 1 181 ? 16.549 10.354 -3.019 1.00 88.50 181 ASP A C 1
ATOM 1411 O O . ASP A 1 181 ? 15.784 9.998 -3.921 1.00 88.50 181 ASP A O 1
ATOM 1415 N N . TRP A 1 182 ? 16.339 10.000 -1.743 1.00 89.75 182 TRP A N 1
ATOM 1416 C CA . TRP A 1 182 ? 15.164 9.232 -1.325 1.00 89.75 182 TRP A CA 1
ATOM 1417 C C . TRP A 1 182 ? 13.875 9.989 -1.641 1.00 89.75 182 TRP A C 1
ATOM 1419 O O . TRP A 1 182 ? 12.976 9.446 -2.282 1.00 89.75 182 TRP A O 1
ATOM 1429 N N . ILE A 1 183 ? 13.801 11.259 -1.238 1.00 92.19 183 ILE A N 1
ATOM 1430 C CA . ILE A 1 183 ? 12.661 12.121 -1.537 1.00 92.19 183 ILE A CA 1
ATOM 1431 C C . ILE A 1 183 ? 12.465 12.201 -3.050 1.00 92.19 183 ILE A C 1
ATOM 1433 O O . ILE A 1 183 ? 11.358 11.950 -3.507 1.00 92.19 183 ILE A O 1
ATOM 1437 N N . ALA A 1 184 ? 13.508 12.471 -3.836 1.00 92.00 184 ALA A N 1
ATOM 1438 C CA . ALA A 1 184 ? 13.403 12.580 -5.290 1.00 92.00 184 ALA A CA 1
ATOM 1439 C C . ALA A 1 184 ? 12.845 11.303 -5.945 1.00 92.00 184 ALA A C 1
ATOM 1441 O O . ALA A 1 184 ? 12.022 11.398 -6.854 1.00 92.00 184 ALA A O 1
ATOM 1442 N N . SER A 1 185 ? 13.239 10.122 -5.457 1.00 90.12 185 SER A N 1
ATOM 1443 C CA . SER A 1 185 ? 12.750 8.834 -5.972 1.00 90.12 185 SER A CA 1
ATOM 1444 C C . SER A 1 185 ? 11.331 8.475 -5.507 1.00 90.12 185 SER A C 1
ATOM 1446 O O . SER A 1 185 ? 10.565 7.874 -6.261 1.00 90.12 185 SER A O 1
ATOM 1448 N N . SER A 1 186 ? 10.943 8.845 -4.282 1.00 90.81 186 SER A N 1
ATOM 1449 C CA . SER A 1 186 ? 9.614 8.532 -3.742 1.00 90.81 186 SER A CA 1
ATOM 1450 C C . SER A 1 186 ? 8.533 9.530 -4.178 1.00 90.81 186 SER A C 1
ATOM 1452 O O . SER A 1 186 ? 7.380 9.153 -4.421 1.00 90.81 186 SER A O 1
ATOM 1454 N N . LEU A 1 187 ? 8.911 10.799 -4.341 1.00 94.38 187 LEU A N 1
ATOM 1455 C CA . LEU A 1 187 ? 8.003 11.919 -4.568 1.00 94.38 187 LEU A CA 1
ATOM 1456 C C . LEU A 1 187 ? 7.020 11.723 -5.732 1.00 94.38 187 LEU A C 1
ATOM 1458 O O . LEU A 1 187 ? 5.862 12.099 -5.550 1.00 94.38 187 LEU A O 1
ATOM 1462 N N . PRO A 1 188 ? 7.389 11.134 -6.888 1.00 94.19 188 PRO A N 1
ATOM 1463 C CA . PRO A 1 188 ? 6.432 10.905 -7.969 1.00 94.19 188 PRO A CA 1
ATOM 1464 C C . PRO A 1 188 ? 5.262 9.999 -7.565 1.00 94.19 188 PRO A C 1
ATOM 1466 O O . PRO A 1 188 ? 4.107 10.331 -7.821 1.00 94.19 188 PRO A O 1
ATOM 1469 N N . ASN A 1 189 ? 5.540 8.891 -6.868 1.00 93.06 189 ASN A N 1
ATOM 1470 C CA . ASN A 1 189 ? 4.493 7.979 -6.406 1.00 93.06 189 ASN A CA 1
ATOM 1471 C C . ASN A 1 189 ? 3.634 8.622 -5.307 1.00 93.06 189 ASN A C 1
ATOM 1473 O O . ASN A 1 189 ? 2.416 8.460 -5.304 1.00 93.06 189 ASN A O 1
ATOM 1477 N N . VAL A 1 190 ? 4.260 9.380 -4.397 1.00 95.38 190 VAL A N 1
ATOM 1478 C CA . VAL A 1 190 ? 3.543 10.123 -3.352 1.00 95.38 190 VAL A CA 1
ATOM 1479 C C . VAL A 1 190 ? 2.613 11.168 -3.963 1.00 95.38 190 VAL A C 1
ATOM 1481 O O . VAL A 1 190 ? 1.442 11.207 -3.605 1.00 95.38 190 VAL A O 1
ATOM 1484 N N . ARG A 1 191 ? 3.100 11.992 -4.899 1.00 95.38 191 ARG A N 1
ATOM 1485 C CA . ARG A 1 191 ? 2.279 13.006 -5.579 1.00 95.38 191 ARG A CA 1
ATOM 1486 C C . ARG A 1 191 ? 1.100 12.371 -6.297 1.00 95.38 191 ARG A C 1
ATOM 1488 O O . ARG A 1 191 ? -0.021 12.800 -6.064 1.00 95.38 191 ARG A O 1
ATOM 1495 N N . ARG A 1 192 ? 1.343 11.297 -7.055 1.00 93.88 192 ARG A N 1
ATOM 1496 C CA . ARG A 1 192 ? 0.279 10.559 -7.741 1.00 93.88 192 ARG A CA 1
ATOM 1497 C C . ARG A 1 192 ? -0.778 10.050 -6.761 1.00 93.88 192 ARG A C 1
ATOM 1499 O O . ARG A 1 192 ? -1.960 10.168 -7.043 1.00 93.88 192 ARG A O 1
ATOM 1506 N N . LEU A 1 193 ? -0.383 9.526 -5.598 1.00 94.62 193 LEU A N 1
ATOM 1507 C CA . LEU A 1 193 ? -1.348 9.098 -4.580 1.00 94.62 193 LEU A CA 1
ATOM 1508 C C . LEU A 1 193 ? -2.155 10.266 -4.009 1.00 94.62 193 LEU A C 1
ATOM 1510 O O . LEU A 1 193 ? -3.363 10.144 -3.859 1.00 94.62 193 LEU A O 1
ATOM 1514 N N . LEU A 1 194 ? -1.503 11.382 -3.677 1.00 94.69 194 LEU A N 1
ATOM 1515 C CA . LEU A 1 194 ? -2.195 12.552 -3.134 1.00 94.69 194 LEU A CA 1
ATOM 1516 C C . LEU A 1 194 ? -3.169 13.149 -4.153 1.00 94.69 194 LEU A C 1
ATOM 1518 O O . LEU A 1 194 ? -4.281 13.494 -3.775 1.00 94.69 194 LEU A O 1
ATOM 1522 N N . GLU A 1 195 ? -2.786 13.198 -5.430 1.00 94.62 195 GLU A N 1
ATOM 1523 C CA . GLU A 1 195 ? -3.654 13.615 -6.536 1.00 94.62 195 GLU A CA 1
ATOM 1524 C C . GLU A 1 195 ? -4.868 12.692 -6.680 1.00 94.62 195 GLU A C 1
ATOM 1526 O O . GLU A 1 195 ? -5.987 13.177 -6.779 1.00 94.62 195 GLU A O 1
ATOM 1531 N N . LEU A 1 196 ? -4.675 11.369 -6.622 1.00 92.88 196 LEU A N 1
ATOM 1532 C CA . LEU A 1 196 ? -5.782 10.404 -6.679 1.00 92.88 196 LEU A CA 1
ATOM 1533 C C . LEU A 1 196 ? -6.762 10.548 -5.502 1.00 92.88 196 LEU A C 1
ATOM 1535 O O . LEU A 1 196 ? -7.931 10.202 -5.636 1.00 92.88 196 LEU A O 1
ATOM 1539 N N . LEU A 1 197 ? -6.295 11.028 -4.349 1.00 93.25 197 LEU A N 1
ATOM 1540 C CA . LEU A 1 197 ? -7.100 11.191 -3.136 1.00 93.25 197 LEU A CA 1
ATOM 1541 C C . LEU A 1 197 ? -7.620 12.620 -2.928 1.00 93.25 197 LEU A C 1
ATOM 1543 O O . LEU A 1 197 ? -8.180 12.893 -1.866 1.00 93.25 197 LEU A O 1
ATOM 1547 N N . ASP A 1 198 ? -7.392 13.529 -3.881 1.00 94.44 198 ASP A N 1
ATOM 1548 C CA . ASP A 1 198 ? -7.679 14.963 -3.748 1.00 94.44 198 ASP A CA 1
ATOM 1549 C C . ASP A 1 198 ? -7.078 15.588 -2.465 1.00 94.44 198 ASP A C 1
ATOM 1551 O O . ASP A 1 198 ? -7.654 16.473 -1.827 1.00 94.44 198 ASP A O 1
ATOM 1555 N N . LEU A 1 199 ? -5.892 15.119 -2.061 1.00 91.62 199 LEU A N 1
ATOM 1556 C CA . LEU A 1 199 ? -5.159 15.608 -0.893 1.00 91.62 199 LEU A CA 1
ATOM 1557 C C . LEU A 1 199 ? -4.172 16.725 -1.276 1.00 91.62 199 LEU A C 1
ATOM 1559 O O . LEU A 1 199 ? -3.612 16.721 -2.376 1.00 91.62 199 LEU A O 1
ATOM 1563 N N . PRO A 1 200 ? -3.889 17.681 -0.369 1.00 90.50 200 PRO A N 1
ATOM 1564 C CA . PRO A 1 200 ? -3.025 18.813 -0.677 1.00 90.50 200 PRO A CA 1
ATOM 1565 C C . PRO A 1 200 ? -1.589 18.359 -1.010 1.00 90.50 200 PRO A C 1
ATOM 1567 O O . PRO A 1 200 ? -0.932 17.711 -0.188 1.00 90.50 200 PRO A O 1
ATOM 1570 N N . PRO A 1 201 ? -1.028 18.761 -2.168 1.00 86.62 201 PRO A N 1
ATOM 1571 C CA . PRO A 1 201 ? 0.298 18.312 -2.606 1.00 86.62 201 PRO A CA 1
ATOM 1572 C C . PRO A 1 201 ? 1.437 18.862 -1.735 1.00 86.62 201 PRO A C 1
ATOM 1574 O O . PRO A 1 201 ? 2.544 18.319 -1.744 1.00 86.62 201 PRO A O 1
ATOM 1577 N N . ASN A 1 202 ? 1.172 19.916 -0.955 1.00 88.19 202 ASN A N 1
ATOM 1578 C CA . ASN A 1 202 ? 2.138 20.529 -0.040 1.00 88.19 202 ASN A CA 1
ATOM 1579 C C . ASN A 1 202 ? 2.643 19.546 1.029 1.00 88.19 202 ASN A C 1
ATOM 1581 O O . ASN A 1 202 ? 3.753 19.707 1.536 1.00 88.19 202 ASN A O 1
ATOM 1585 N N . ASP A 1 203 ? 1.883 18.487 1.313 1.00 91.00 203 ASP A N 1
ATOM 1586 C CA . ASP A 1 203 ? 2.255 17.488 2.311 1.00 91.00 203 ASP A CA 1
ATOM 1587 C C . ASP A 1 203 ? 3.183 16.393 1.770 1.00 91.00 203 ASP A C 1
ATOM 1589 O O . ASP A 1 203 ? 3.710 15.598 2.557 1.00 91.00 203 ASP A O 1
ATOM 1593 N N . ALA A 1 204 ? 3.437 16.346 0.455 1.00 94.44 204 ALA A N 1
ATOM 1594 C CA . ALA A 1 204 ? 4.153 15.249 -0.200 1.00 94.44 204 ALA A CA 1
ATOM 1595 C C . ALA A 1 204 ? 5.530 14.956 0.425 1.00 94.44 204 ALA A C 1
ATOM 1597 O O . ALA A 1 204 ? 5.885 13.797 0.639 1.00 94.44 204 ALA A O 1
ATOM 1598 N N . LEU A 1 205 ? 6.287 15.991 0.805 1.00 95.12 205 LEU A N 1
ATOM 1599 C CA . LEU A 1 205 ? 7.586 15.822 1.471 1.00 95.12 205 LEU A CA 1
ATOM 1600 C C . LEU A 1 205 ? 7.463 15.106 2.816 1.00 95.12 205 LEU A C 1
ATOM 1602 O O . LEU A 1 205 ? 8.305 14.284 3.178 1.00 95.12 205 LEU A O 1
ATOM 1606 N N . SER A 1 206 ? 6.409 15.410 3.566 1.00 94.62 206 SER A N 1
ATOM 1607 C CA . SER A 1 206 ? 6.183 14.789 4.861 1.00 94.62 206 SER A CA 1
ATOM 1608 C C . SER A 1 206 ? 5.655 13.356 4.712 1.00 94.62 206 SER A C 1
ATOM 1610 O O . SER A 1 206 ? 6.023 12.522 5.531 1.00 94.62 206 SER A O 1
ATOM 1612 N N . TYR A 1 207 ? 4.927 13.023 3.637 1.00 95.44 207 TYR A N 1
ATOM 1613 C CA . TYR A 1 207 ? 4.628 11.626 3.278 1.00 95.44 207 TYR A CA 1
ATOM 1614 C C . TYR A 1 207 ? 5.893 10.838 2.894 1.00 95.44 207 TYR A C 1
ATOM 1616 O O . TYR A 1 207 ? 6.058 9.714 3.356 1.00 95.44 207 TYR A O 1
ATOM 1624 N N . CYS A 1 208 ? 6.825 11.432 2.136 1.00 95.31 208 CYS A N 1
ATOM 1625 C CA . CYS A 1 208 ? 8.108 10.790 1.802 1.00 95.31 208 CYS A CA 1
ATOM 1626 C C . CYS A 1 208 ? 8.949 10.485 3.056 1.00 95.31 208 CYS A C 1
ATOM 1628 O O . CYS A 1 208 ? 9.594 9.440 3.140 1.00 95.31 208 CYS A O 1
ATOM 1630 N N . ARG A 1 209 ? 8.945 11.403 4.036 1.00 94.75 209 ARG A N 1
ATOM 1631 C CA . ARG A 1 209 ? 9.614 11.219 5.337 1.00 94.75 209 ARG A CA 1
ATOM 1632 C C . ARG A 1 209 ? 8.969 10.104 6.149 1.00 94.75 209 ARG A C 1
ATOM 1634 O O . ARG A 1 209 ? 9.675 9.213 6.606 1.00 94.75 209 ARG A O 1
ATOM 1641 N N . MET A 1 210 ? 7.641 10.124 6.258 1.00 95.31 210 MET A N 1
ATOM 1642 C CA . MET A 1 210 ? 6.895 9.078 6.958 1.00 95.31 210 MET A CA 1
ATOM 1643 C C . MET A 1 210 ? 7.088 7.706 6.322 1.00 95.31 210 MET A C 1
ATOM 1645 O O . MET A 1 210 ? 7.171 6.720 7.043 1.00 95.31 210 MET A O 1
ATOM 1649 N N . GLU A 1 211 ? 7.185 7.628 4.994 1.00 95.75 211 GLU A N 1
ATOM 1650 C CA . GLU A 1 211 ? 7.492 6.373 4.310 1.00 95.75 211 GLU A CA 1
ATOM 1651 C C . GLU A 1 211 ? 8.834 5.804 4.782 1.00 95.75 211 GLU A C 1
ATOM 1653 O O . GLU A 1 211 ? 8.907 4.646 5.182 1.00 95.75 211 GLU A O 1
ATOM 1658 N N . LEU A 1 212 ? 9.889 6.625 4.793 1.00 94.62 212 LEU A N 1
ATOM 1659 C CA . LEU A 1 212 ? 11.212 6.191 5.238 1.00 94.62 212 LEU A CA 1
ATOM 1660 C C . LEU A 1 212 ? 11.219 5.776 6.715 1.00 94.62 212 LEU A C 1
ATOM 1662 O O . LEU A 1 212 ? 11.788 4.744 7.072 1.00 94.62 212 LEU A O 1
ATOM 1666 N N . GLU A 1 213 ? 10.581 6.570 7.575 1.00 93.88 213 GLU A N 1
ATOM 1667 C CA . GLU A 1 213 ? 10.433 6.252 8.997 1.00 93.88 213 GLU A CA 1
ATOM 1668 C C . GLU A 1 213 ? 9.709 4.917 9.183 1.00 93.88 213 GLU A C 1
ATOM 1670 O O . GLU A 1 213 ? 10.186 4.053 9.918 1.00 93.88 213 GLU A O 1
ATOM 1675 N N . LEU A 1 214 ? 8.600 4.710 8.469 1.00 94.75 214 LEU A N 1
ATOM 1676 C CA . LEU A 1 214 ? 7.818 3.485 8.556 1.00 94.75 214 LEU A CA 1
ATOM 1677 C C . LEU A 1 214 ? 8.615 2.271 8.067 1.00 94.75 214 LEU A C 1
ATOM 1679 O O . LEU A 1 214 ? 8.565 1.231 8.718 1.00 94.75 214 LEU A O 1
ATOM 1683 N N . ILE A 1 215 ? 9.413 2.406 7.001 1.00 94.88 215 ILE A N 1
ATOM 1684 C CA . ILE A 1 215 ? 10.341 1.360 6.533 1.00 94.88 215 ILE A CA 1
ATOM 1685 C C . ILE A 1 215 ? 11.320 0.954 7.640 1.00 94.88 215 ILE A C 1
ATOM 1687 O O . ILE A 1 215 ? 11.534 -0.240 7.868 1.00 94.88 215 ILE A O 1
ATOM 1691 N N . HIS A 1 216 ? 11.898 1.927 8.349 1.00 93.19 216 HIS A N 1
ATOM 1692 C CA . HIS A 1 216 ? 12.783 1.654 9.481 1.00 93.19 216 HIS A CA 1
ATOM 1693 C C . HIS A 1 216 ? 12.043 0.985 10.641 1.00 93.19 216 HIS A C 1
ATOM 1695 O O . HIS A 1 216 ? 12.564 0.049 11.254 1.00 93.19 216 HIS A O 1
ATOM 1701 N N . PHE A 1 217 ? 10.821 1.424 10.941 1.00 93.00 217 PHE A N 1
ATOM 1702 C CA . PHE A 1 217 ? 10.034 0.807 11.998 1.00 93.00 217 PHE A CA 1
ATOM 1703 C C . PHE A 1 217 ? 9.645 -0.630 11.662 1.00 93.00 217 PHE A C 1
ATOM 1705 O O . PHE A 1 217 ? 9.736 -1.472 12.540 1.00 93.00 217 PHE A O 1
ATOM 1712 N N . VAL A 1 218 ? 9.335 -0.977 10.418 1.00 93.69 218 VAL A N 1
ATOM 1713 C CA . VAL A 1 218 ? 9.015 -2.372 10.055 1.00 93.69 218 VAL A CA 1
ATOM 1714 C C . VAL A 1 218 ? 10.244 -3.220 9.705 1.00 93.69 218 VAL A C 1
ATOM 1716 O O . VAL A 1 218 ? 10.116 -4.266 9.072 1.00 93.69 218 VAL A O 1
ATOM 1719 N N . ASP A 1 219 ? 11.443 -2.777 10.102 1.00 93.88 219 ASP A N 1
ATOM 1720 C CA . ASP A 1 219 ? 12.720 -3.476 9.894 1.00 93.88 219 ASP A CA 1
ATOM 1721 C C . ASP A 1 219 ? 12.946 -3.888 8.435 1.00 93.88 219 ASP A C 1
ATOM 1723 O O . ASP A 1 219 ? 13.462 -4.969 8.156 1.00 93.88 219 ASP A O 1
ATOM 1727 N N . TYR A 1 220 ? 12.542 -3.030 7.491 1.00 93.12 220 TYR A N 1
ATOM 1728 C CA . TYR A 1 220 ? 12.669 -3.277 6.050 1.00 93.12 220 TYR A CA 1
ATOM 1729 C C . TYR A 1 220 ? 11.881 -4.508 5.552 1.00 93.12 220 TYR A C 1
ATOM 1731 O O . TYR A 1 220 ? 12.012 -4.925 4.401 1.00 93.12 220 TYR A O 1
ATOM 1739 N N . ARG A 1 221 ? 11.008 -5.088 6.386 1.00 90.75 221 ARG A N 1
ATOM 1740 C CA . ARG A 1 221 ? 10.164 -6.236 6.039 1.00 90.75 221 ARG A CA 1
ATOM 1741 C C . ARG A 1 221 ? 8.862 -5.740 5.416 1.00 90.75 221 ARG A C 1
ATOM 1743 O O . ARG A 1 221 ? 7.838 -5.668 6.091 1.00 90.75 221 ARG A O 1
ATOM 1750 N N . LEU A 1 222 ? 8.884 -5.417 4.121 1.00 90.38 222 LEU A N 1
ATOM 1751 C CA . LEU A 1 222 ? 7.660 -5.099 3.357 1.00 90.38 222 LEU A CA 1
ATOM 1752 C C . LEU A 1 222 ? 7.113 -6.267 2.545 1.00 90.38 222 LEU A C 1
ATOM 1754 O O . LEU A 1 222 ? 5.950 -6.243 2.145 1.00 90.38 222 LEU A O 1
ATOM 1758 N N . GLN A 1 223 ? 7.914 -7.316 2.340 1.00 86.50 223 GLN A N 1
ATOM 1759 C CA . GLN A 1 223 ? 7.418 -8.543 1.731 1.00 86.50 223 GLN A CA 1
ATOM 1760 C C . GLN A 1 223 ? 6.309 -9.115 2.623 1.00 86.50 223 GLN A C 1
ATOM 1762 O O . GLN A 1 223 ? 6.523 -9.431 3.800 1.00 86.50 223 GLN A O 1
ATOM 1767 N N . CYS A 1 224 ? 5.107 -9.184 2.064 1.00 84.19 224 CYS A N 1
ATOM 1768 C CA . CYS A 1 224 ? 3.959 -9.803 2.703 1.00 84.19 224 CYS A CA 1
ATOM 1769 C C . CYS A 1 224 ? 3.911 -11.251 2.232 1.00 84.19 224 CYS A C 1
ATOM 1771 O O . CYS A 1 224 ? 3.762 -11.519 1.037 1.00 84.19 224 CYS A O 1
ATOM 1773 N N . ASN A 1 225 ? 4.087 -12.188 3.159 1.00 83.12 225 ASN A N 1
ATOM 1774 C CA . ASN A 1 225 ? 3.955 -13.595 2.846 1.00 83.12 225 ASN A CA 1
ATOM 1775 C C . ASN A 1 225 ? 2.472 -13.862 2.541 1.00 83.12 225 ASN A C 1
ATOM 1777 O O . ASN A 1 225 ? 1.605 -13.470 3.322 1.00 83.12 225 ASN A O 1
ATOM 1781 N N . PRO A 1 226 ? 2.132 -14.545 1.441 1.00 82.25 226 PRO A N 1
ATOM 1782 C CA . PRO A 1 226 ? 0.753 -14.941 1.165 1.00 82.25 226 PRO A CA 1
ATOM 1783 C C . PRO A 1 226 ? 0.090 -15.711 2.312 1.00 82.25 226 PRO A C 1
ATOM 1785 O O . PRO A 1 226 ? -1.118 -15.595 2.490 1.00 82.25 226 PRO A O 1
ATOM 1788 N N . LEU A 1 227 ? 0.868 -16.406 3.147 1.00 84.38 227 LEU A N 1
ATOM 1789 C CA . LEU A 1 227 ? 0.387 -17.041 4.377 1.00 84.38 227 LEU A CA 1
ATOM 1790 C C . LEU A 1 227 ? -0.044 -16.046 5.472 1.00 84.38 227 LEU A C 1
ATOM 1792 O O . LEU A 1 227 ? -0.853 -16.413 6.314 1.00 84.38 227 LEU A O 1
ATOM 1796 N N . GLU A 1 228 ? 0.456 -14.809 5.464 1.00 85.25 228 GLU A N 1
ATOM 1797 C CA . GLU A 1 228 ? -0.001 -13.717 6.344 1.00 85.25 228 GLU A CA 1
ATOM 1798 C C . GLU A 1 228 ? -1.245 -13.030 5.761 1.00 85.25 228 GLU A C 1
ATOM 1800 O O . GLU A 1 228 ? -2.167 -12.666 6.485 1.00 85.25 228 GLU A O 1
ATOM 1805 N N . ILE A 1 229 ? -1.305 -12.898 4.433 1.00 84.12 229 ILE A N 1
ATOM 1806 C CA . ILE A 1 229 ? -2.414 -12.239 3.730 1.00 84.12 229 ILE A CA 1
ATOM 1807 C C . ILE A 1 229 ? -3.682 -13.110 3.734 1.00 84.12 229 ILE A C 1
ATOM 1809 O O . ILE A 1 229 ? -4.796 -12.606 3.873 1.00 84.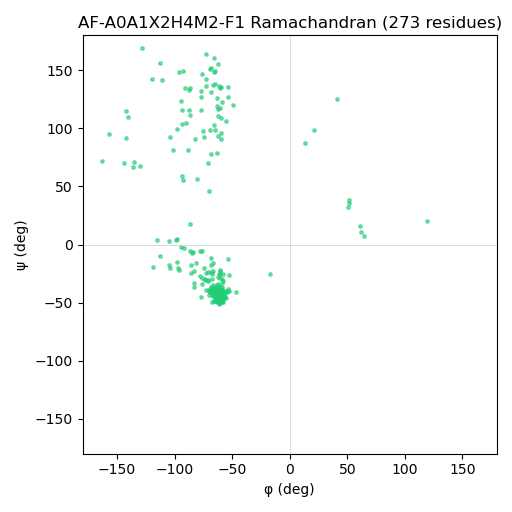12 229 ILE A O 1
ATOM 1813 N N . TRP A 1 230 ? -3.540 -14.426 3.562 1.00 81.00 230 TRP A N 1
ATOM 1814 C CA . TRP A 1 230 ? -4.680 -15.332 3.397 1.00 81.00 230 TRP A CA 1
ATOM 1815 C C . TRP A 1 230 ? -5.615 -15.336 4.618 1.00 81.00 230 TRP A C 1
ATOM 1817 O O . TRP A 1 230 ? -6.811 -15.103 4.435 1.00 81.00 230 TRP A O 1
ATOM 1827 N N . PRO A 1 231 ? -5.127 -15.486 5.867 1.00 83.81 231 PRO A N 1
ATOM 1828 C CA . PRO A 1 231 ? -5.976 -15.402 7.052 1.00 83.81 231 PRO A CA 1
ATOM 1829 C C . PRO A 1 231 ? -6.695 -14.058 7.183 1.00 83.81 231 PRO A C 1
ATOM 1831 O O . PRO A 1 231 ? -7.835 -14.036 7.644 1.00 83.81 231 PRO A O 1
ATOM 1834 N N . LEU A 1 232 ? -6.076 -12.952 6.744 1.00 79.38 232 LEU A N 1
ATOM 1835 C CA . LEU A 1 232 ? -6.722 -11.638 6.735 1.00 79.38 232 LEU A CA 1
ATOM 1836 C C . LEU A 1 232 ? -7.935 -11.633 5.815 1.00 79.38 232 LEU A C 1
ATOM 1838 O O . LEU A 1 232 ? -9.006 -11.213 6.244 1.00 79.38 232 LEU A O 1
ATOM 1842 N N . PHE A 1 233 ? -7.813 -12.168 4.597 1.00 78.94 233 PHE A N 1
ATOM 1843 C CA . PHE A 1 233 ? -8.966 -12.304 3.711 1.00 78.94 233 PHE A CA 1
ATOM 1844 C C . PHE A 1 233 ? -10.060 -13.165 4.331 1.00 78.94 233 PHE A C 1
ATOM 1846 O O . PHE A 1 233 ? -11.211 -12.746 4.327 1.00 78.94 233 PHE A O 1
ATOM 1853 N N . PHE A 1 234 ? -9.734 -14.311 4.934 1.00 78.50 234 PHE A N 1
ATOM 1854 C CA . PHE A 1 234 ? -10.755 -15.115 5.614 1.00 78.50 234 PHE A CA 1
ATOM 1855 C C . PHE A 1 234 ? -11.406 -14.365 6.768 1.00 78.50 234 PHE A C 1
ATOM 1857 O O . PHE A 1 234 ? -12.620 -14.438 6.911 1.00 78.50 234 PHE A O 1
ATOM 1864 N N . ARG A 1 235 ? -10.631 -13.633 7.573 1.00 79.38 235 ARG A N 1
ATOM 1865 C CA . ARG A 1 235 ? -11.151 -12.841 8.691 1.00 79.38 235 ARG A CA 1
ATOM 1866 C C . ARG A 1 235 ? -12.089 -11.749 8.190 1.00 79.38 235 ARG A C 1
ATOM 1868 O O . ARG A 1 235 ? -13.195 -11.632 8.703 1.00 79.38 235 ARG A O 1
ATOM 1875 N N . ILE A 1 236 ? -11.681 -10.990 7.177 1.00 75.31 236 ILE A N 1
ATOM 1876 C CA . ILE A 1 236 ? -12.439 -9.867 6.607 1.00 75.31 236 ILE A CA 1
ATOM 1877 C C . ILE A 1 236 ? -13.690 -10.353 5.855 1.00 75.31 236 ILE A C 1
ATOM 1879 O O . ILE A 1 236 ? -14.751 -9.745 5.968 1.00 75.31 236 ILE A O 1
ATOM 1883 N N . LEU A 1 237 ? -13.585 -11.457 5.110 1.00 67.38 237 LEU A N 1
ATOM 1884 C CA . LEU A 1 237 ? -14.696 -12.019 4.339 1.00 67.38 237 LEU A CA 1
ATOM 1885 C C . LEU A 1 237 ? -15.692 -12.770 5.239 1.00 67.38 237 LEU A C 1
ATOM 1887 O O . LEU A 1 237 ? -16.886 -12.512 5.152 1.00 67.38 237 LEU A O 1
ATOM 1891 N N . LYS A 1 238 ? -15.239 -13.619 6.178 1.00 67.94 238 LYS A N 1
ATOM 1892 C CA . LYS A 1 238 ? -16.156 -14.319 7.106 1.00 67.94 238 LYS A CA 1
ATOM 1893 C C . LYS A 1 238 ? -16.853 -13.382 8.081 1.00 67.94 238 LYS A C 1
ATOM 1895 O O . LYS A 1 238 ? -17.987 -13.643 8.469 1.00 67.94 238 LYS A O 1
ATOM 1900 N N . SER A 1 239 ? -16.180 -12.325 8.532 1.00 64.25 239 SER A N 1
ATOM 1901 C CA . SER A 1 239 ? -16.798 -11.375 9.464 1.00 64.25 239 SER A CA 1
ATOM 1902 C C . SER A 1 239 ? -17.929 -10.575 8.811 1.00 64.25 239 SER A C 1
ATOM 1904 O O . SER A 1 239 ? -18.868 -10.195 9.506 1.00 64.25 239 SER A O 1
ATOM 1906 N N . ALA A 1 240 ? -17.896 -10.402 7.485 1.00 60.78 240 ALA A N 1
ATOM 1907 C CA . ALA A 1 240 ? -19.007 -9.838 6.722 1.00 60.78 240 ALA A CA 1
ATOM 1908 C C . ALA A 1 240 ? -20.213 -10.793 6.627 1.00 60.78 240 ALA A C 1
ATOM 1910 O O . ALA A 1 240 ? -21.351 -10.330 6.603 1.00 60.78 240 ALA A O 1
ATOM 1911 N N . GLU A 1 241 ? -19.986 -12.109 6.619 1.00 64.00 241 GLU A N 1
ATOM 1912 C CA . GLU A 1 241 ? -21.053 -13.120 6.556 1.00 64.00 241 GLU A CA 1
ATOM 1913 C C . GLU A 1 241 ? -21.764 -13.333 7.908 1.00 64.00 241 GLU A C 1
ATOM 1915 O O . GLU A 1 241 ? -22.939 -13.696 7.933 1.00 64.00 241 GLU A O 1
ATOM 1920 N N . TYR A 1 242 ? -21.087 -13.078 9.039 1.00 56.12 242 TYR A N 1
ATOM 1921 C CA . TYR A 1 242 ? -21.621 -13.332 10.388 1.00 56.12 242 TYR A CA 1
ATOM 1922 C C . TYR A 1 242 ? -21.370 -12.175 11.377 1.00 56.12 242 TYR A C 1
ATOM 1924 O O . TYR A 1 242 ? -20.601 -12.328 12.332 1.00 56.12 242 TYR A O 1
ATOM 1932 N N . PRO A 1 243 ? -22.047 -11.024 11.220 1.00 55.16 243 PRO A N 1
ATOM 1933 C CA . PRO A 1 243 ? -21.772 -9.819 12.009 1.00 55.16 243 PRO A CA 1
ATOM 1934 C C . PRO A 1 243 ? -22.128 -9.905 13.508 1.00 55.16 243 PRO A C 1
ATOM 1936 O O . PRO A 1 243 ? -21.726 -9.030 14.269 1.00 55.16 243 PRO A O 1
ATOM 1939 N N . ALA A 1 244 ? -22.860 -10.931 13.964 1.00 48.41 244 ALA A N 1
ATOM 1940 C CA . ALA A 1 244 ? -23.504 -10.919 15.286 1.00 48.41 244 ALA A CA 1
ATOM 1941 C C . ALA A 1 244 ? -22.957 -11.912 16.337 1.00 48.41 244 ALA A C 1
ATOM 1943 O O . ALA A 1 244 ? -23.341 -11.808 17.498 1.00 48.41 244 ALA A O 1
ATOM 1944 N N . ALA A 1 245 ? -22.086 -12.870 15.989 1.00 45.84 245 ALA A N 1
ATOM 1945 C CA . ALA A 1 245 ? -21.800 -13.998 16.896 1.00 45.84 245 ALA A CA 1
ATOM 1946 C C . ALA A 1 245 ? -20.461 -13.941 17.659 1.00 45.84 245 ALA A C 1
ATOM 1948 O O . ALA A 1 245 ? -20.333 -14.606 18.680 1.00 45.84 245 ALA A O 1
ATOM 1949 N N . ASN A 1 246 ? -19.469 -13.158 17.217 1.00 45.38 246 ASN A N 1
ATOM 1950 C CA . ASN A 1 246 ? -18.104 -13.233 17.761 1.00 45.38 246 ASN A CA 1
ATOM 1951 C C . ASN A 1 246 ? -17.546 -11.859 18.153 1.00 45.38 246 ASN A C 1
ATOM 1953 O O . ASN A 1 246 ? -16.579 -11.374 17.572 1.00 45.38 246 ASN A O 1
ATOM 1957 N N . ALA A 1 247 ? -18.125 -11.245 19.183 1.00 45.03 247 ALA A N 1
ATOM 1958 C CA . ALA A 1 247 ? -17.452 -10.208 19.963 1.00 45.03 247 ALA A CA 1
ATOM 1959 C C . ALA A 1 247 ? -16.740 -10.847 21.169 1.00 45.03 247 ALA A C 1
ATOM 1961 O O . ALA A 1 247 ? -16.998 -10.496 22.316 1.00 45.03 247 ALA A O 1
ATOM 1962 N N . ALA A 1 248 ? -15.862 -11.822 20.920 1.00 38.56 248 ALA A N 1
ATOM 1963 C CA . ALA A 1 248 ? -14.846 -12.190 21.900 1.00 38.56 248 ALA A CA 1
ATOM 1964 C C . ALA A 1 248 ? -13.623 -11.289 21.656 1.00 38.56 248 ALA A C 1
ATOM 1966 O O . ALA A 1 248 ? -13.233 -11.111 20.497 1.00 38.56 248 ALA A O 1
ATOM 1967 N N . PRO A 1 249 ? -13.031 -10.677 22.696 1.00 41.56 249 PRO A N 1
ATOM 1968 C CA . PRO A 1 249 ? -11.888 -9.791 22.527 1.00 41.56 249 PRO A CA 1
ATOM 1969 C C . PRO A 1 249 ? -10.730 -10.548 21.872 1.00 41.56 249 PRO A C 1
ATOM 1971 O O . PRO A 1 249 ? -10.417 -11.680 22.239 1.00 41.56 249 PRO A O 1
ATOM 1974 N N . ALA A 1 250 ? -10.091 -9.905 20.896 1.00 45.91 250 ALA A N 1
ATOM 1975 C CA . ALA A 1 250 ? -8.960 -10.414 20.126 1.00 45.91 250 ALA A CA 1
ATOM 1976 C C . ALA A 1 250 ? -7.656 -10.506 20.956 1.00 45.91 250 ALA A C 1
ATOM 1978 O O . ALA A 1 250 ? -6.600 -10.078 20.504 1.00 45.91 250 ALA A O 1
ATOM 1979 N N . SER A 1 251 ? -7.720 -11.040 22.180 1.00 40.44 251 SER A N 1
ATOM 1980 C CA . SER A 1 251 ? -6.572 -11.232 23.077 1.00 40.44 251 SER A CA 1
ATOM 1981 C C . SER A 1 251 ? -5.997 -12.656 23.068 1.00 40.44 251 SER A C 1
ATOM 1983 O O . SER A 1 251 ? -5.047 -12.932 23.793 1.00 40.44 251 SER A O 1
ATOM 1985 N N . MET A 1 252 ? -6.493 -13.571 22.229 1.00 36.53 252 MET A N 1
ATOM 1986 C CA . MET A 1 252 ? -5.967 -14.942 22.142 1.00 36.53 252 MET A CA 1
ATOM 1987 C C . MET A 1 252 ? -4.891 -15.122 21.060 1.00 36.53 252 MET A C 1
ATOM 1989 O O . MET A 1 252 ? -5.038 -15.957 20.179 1.00 36.53 252 MET A O 1
ATOM 1993 N N . ILE A 1 253 ? -3.787 -14.376 21.155 1.00 41.94 253 ILE A N 1
ATOM 1994 C CA . ILE A 1 253 ? -2.445 -14.865 20.779 1.00 41.94 253 ILE A CA 1
ATOM 1995 C C . ILE A 1 253 ? -1.451 -14.255 21.771 1.00 41.94 253 ILE A C 1
ATOM 1997 O O . ILE A 1 253 ? -0.701 -13.346 21.456 1.00 41.94 253 ILE A O 1
ATOM 2001 N N . ASN A 1 254 ? -1.510 -14.714 23.016 1.00 44.50 254 ASN A N 1
ATOM 2002 C CA . ASN A 1 254 ? -0.402 -14.663 23.963 1.00 44.50 254 ASN A CA 1
ATOM 2003 C C . ASN A 1 254 ? -0.681 -15.758 24.985 1.00 44.50 254 ASN A C 1
ATOM 2005 O O . ASN A 1 254 ? -1.476 -15.552 25.890 1.00 44.50 254 ASN A O 1
ATOM 2009 N N . ASN A 1 255 ? -0.101 -16.940 24.777 1.00 34.69 255 ASN A N 1
ATOM 2010 C CA . ASN A 1 255 ? 0.143 -17.937 25.819 1.00 34.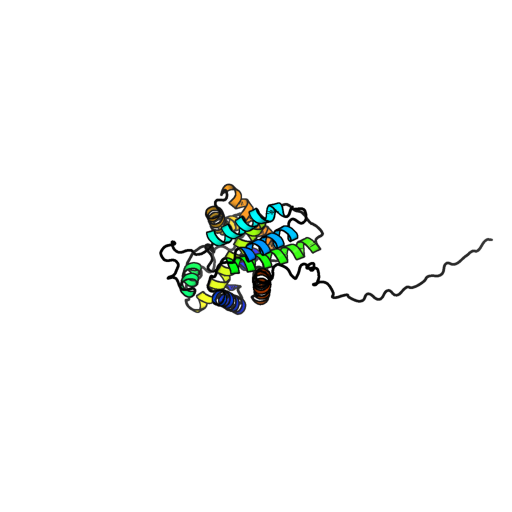69 255 ASN A CA 1
ATOM 2011 C C . ASN A 1 255 ? 1.172 -18.953 25.305 1.00 34.69 255 ASN A C 1
ATOM 2013 O O . ASN A 1 255 ? 0.864 -20.110 25.037 1.00 34.69 255 ASN A O 1
ATOM 2017 N N . THR A 1 256 ? 2.422 -18.504 25.203 1.00 36.34 256 THR A N 1
ATOM 2018 C CA . THR A 1 256 ? 3.555 -19.364 25.555 1.00 36.34 256 THR A CA 1
ATOM 2019 C C . THR A 1 256 ? 3.987 -18.916 26.941 1.00 36.34 256 THR A C 1
ATOM 2021 O O . THR A 1 256 ? 4.861 -18.068 27.110 1.00 36.34 256 THR A O 1
ATOM 2024 N N . THR A 1 257 ? 3.278 -19.407 27.952 1.00 37.12 257 THR A N 1
ATOM 2025 C CA . THR A 1 257 ? 3.649 -19.224 29.349 1.00 37.12 257 THR A CA 1
ATOM 2026 C C . THR A 1 257 ? 4.917 -20.044 29.576 1.00 37.12 257 THR A C 1
ATOM 2028 O O . THR A 1 257 ? 4.857 -21.260 29.737 1.00 37.12 257 THR A O 1
ATOM 2031 N N . CYS A 1 258 ? 6.086 -19.399 29.542 1.00 41.34 258 CYS A N 1
ATOM 2032 C CA . CYS A 1 258 ? 7.265 -19.952 30.196 1.00 41.34 258 CYS A CA 1
ATOM 2033 C C . CYS A 1 258 ? 6.920 -20.083 31.679 1.00 41.34 258 CYS A C 1
ATOM 2035 O O . CYS A 1 258 ? 6.780 -19.078 32.378 1.00 41.34 258 CYS A O 1
ATOM 2037 N N . ALA A 1 259 ? 6.746 -21.322 32.132 1.00 40.72 259 ALA A N 1
ATOM 2038 C CA . ALA A 1 259 ? 6.718 -21.665 33.539 1.00 40.72 259 ALA A CA 1
ATOM 2039 C C . ALA A 1 259 ? 8.016 -21.148 34.173 1.00 40.72 259 ALA A C 1
ATOM 2041 O O . ALA A 1 259 ? 9.102 -21.664 33.915 1.00 40.72 259 ALA A O 1
ATOM 2042 N N . ARG A 1 260 ? 7.903 -20.072 34.949 1.00 40.59 260 ARG A N 1
ATOM 2043 C CA . ARG A 1 260 ? 8.950 -19.625 35.854 1.00 40.59 260 ARG A CA 1
ATOM 2044 C C . ARG A 1 260 ? 8.611 -20.271 37.189 1.00 40.59 260 ARG A C 1
ATOM 2046 O O . ARG A 1 260 ? 7.628 -19.903 37.820 1.00 40.59 260 ARG A O 1
ATOM 2053 N N . GLU A 1 261 ? 9.351 -21.318 37.527 1.00 44.19 261 GLU A N 1
ATOM 2054 C CA . GLU A 1 261 ? 9.291 -21.950 38.839 1.00 44.19 261 GLU A CA 1
ATOM 2055 C C . GLU A 1 261 ? 9.729 -20.927 39.890 1.00 44.19 261 GLU A C 1
ATOM 2057 O O . GLU A 1 261 ? 10.894 -20.532 39.957 1.00 44.19 261 GLU A O 1
ATOM 2062 N N . ASP A 1 262 ? 8.775 -20.485 40.703 1.00 41.38 262 ASP A N 1
ATOM 2063 C CA . ASP A 1 262 ? 9.042 -19.759 41.934 1.00 41.38 262 ASP A CA 1
ATOM 2064 C C . ASP A 1 262 ? 9.560 -20.755 42.980 1.00 41.38 262 ASP A C 1
ATOM 2066 O O . ASP A 1 262 ? 8.798 -21.384 43.714 1.00 41.38 262 ASP A O 1
ATOM 2070 N N . THR A 1 263 ? 10.880 -20.910 43.076 1.00 50.69 263 THR A N 1
ATOM 2071 C CA . THR A 1 263 ? 11.502 -21.469 44.281 1.00 50.69 263 THR A CA 1
ATOM 2072 C C . THR A 1 263 ? 11.484 -20.411 45.380 1.00 50.69 263 THR A C 1
ATOM 2074 O O . THR A 1 263 ? 12.351 -19.539 45.454 1.00 50.69 263 THR A O 1
ATOM 2077 N N . SER A 1 264 ? 10.487 -20.505 46.255 1.00 46.00 264 SER A N 1
ATOM 2078 C CA . SER A 1 264 ? 10.438 -19.823 47.544 1.00 46.00 264 SER A CA 1
ATOM 2079 C C . SER A 1 264 ? 11.546 -20.354 48.465 1.00 46.00 264 SER A C 1
ATOM 2081 O O . SER A 1 264 ? 11.413 -21.431 49.044 1.00 46.00 264 SER A O 1
ATOM 2083 N N . SER A 1 265 ? 12.636 -19.600 48.623 1.00 53.22 265 SER A N 1
ATOM 2084 C CA . SER A 1 265 ? 13.614 -19.822 49.695 1.00 53.22 265 SER A CA 1
ATOM 2085 C C . SER A 1 265 ? 13.317 -18.870 50.850 1.00 53.22 265 SER A C 1
ATOM 2087 O O . SER A 1 265 ? 13.680 -17.695 50.826 1.00 53.22 265 SER A O 1
ATOM 2089 N N . SER A 1 266 ? 12.644 -19.396 51.868 1.00 52.25 266 SER A N 1
ATOM 2090 C CA . SER A 1 266 ? 12.483 -18.791 53.188 1.00 52.25 266 SER A CA 1
ATOM 2091 C C . SER A 1 266 ? 13.842 -18.639 53.885 1.00 52.25 266 SER A C 1
ATOM 2093 O O . SER A 1 266 ? 14.509 -19.639 54.152 1.00 52.25 266 SER A O 1
ATOM 2095 N N . ALA A 1 267 ? 14.241 -17.410 54.211 1.00 55.62 267 ALA A N 1
ATOM 2096 C CA . ALA A 1 267 ? 15.370 -17.131 55.098 1.00 55.62 267 ALA A CA 1
ATOM 2097 C C . ALA A 1 267 ? 14.879 -17.012 56.557 1.00 55.62 267 ALA A C 1
ATOM 2099 O O . ALA A 1 267 ? 13.880 -16.326 56.790 1.00 55.62 267 ALA A O 1
ATOM 2100 N N . PRO A 1 268 ? 15.548 -17.632 57.547 1.00 57.50 268 PRO A N 1
ATOM 2101 C CA . PRO A 1 268 ? 15.266 -17.389 58.954 1.00 57.50 268 PRO A CA 1
ATOM 2102 C C . PRO A 1 268 ? 16.063 -16.183 59.479 1.00 57.50 268 PRO A C 1
ATOM 2104 O O . PRO A 1 268 ? 17.268 -16.066 59.257 1.00 57.50 268 PRO A O 1
ATOM 2107 N N . SER A 1 269 ? 15.381 -15.307 60.215 1.00 52.34 269 SER A N 1
ATOM 2108 C CA . SER A 1 269 ? 15.980 -14.253 61.042 1.00 52.34 269 SER A CA 1
ATOM 2109 C C . SER A 1 269 ? 16.760 -14.850 62.221 1.00 52.34 269 SER A C 1
ATOM 2111 O O . SER A 1 269 ? 16.213 -15.721 62.903 1.00 52.34 269 SER A O 1
ATOM 2113 N N . PRO A 1 270 ? 17.965 -14.354 62.560 1.00 60.81 270 PRO A N 1
ATOM 2114 C CA . PRO A 1 270 ? 18.556 -14.605 63.863 1.00 60.81 270 PRO A CA 1
ATOM 2115 C C . PRO A 1 270 ? 18.230 -13.466 64.837 1.00 60.81 270 PRO A C 1
ATOM 2117 O O . PRO A 1 270 ? 18.518 -12.293 64.597 1.00 60.81 270 PRO A O 1
ATOM 2120 N N . ASN A 1 271 ? 17.616 -13.868 65.947 1.00 56.81 271 ASN A N 1
ATOM 2121 C CA . ASN A 1 271 ? 17.443 -13.105 67.176 1.00 56.81 271 ASN A CA 1
ATOM 2122 C C . ASN A 1 271 ? 18.780 -12.878 67.906 1.00 56.81 271 ASN A C 1
ATOM 2124 O O . ASN A 1 271 ? 19.661 -13.731 67.855 1.00 56.81 271 ASN A O 1
ATOM 2128 N N . HIS A 1 272 ? 18.819 -11.764 68.646 1.00 54.62 272 HIS A N 1
ATOM 2129 C CA . HIS A 1 272 ? 19.485 -11.508 69.933 1.00 54.62 272 HIS A CA 1
ATOM 2130 C C . HIS A 1 272 ? 20.892 -12.058 70.221 1.00 54.62 272 HIS A C 1
ATOM 2132 O O . HIS A 1 272 ? 21.077 -13.259 70.359 1.00 54.62 272 HIS A O 1
ATOM 2138 N N . CYS A 1 273 ? 21.787 -11.136 70.598 1.00 51.00 273 CYS A N 1
ATOM 2139 C CA . CYS A 1 273 ? 22.541 -11.237 71.852 1.00 51.00 273 CYS A CA 1
ATOM 2140 C C . CYS A 1 273 ? 22.698 -9.835 72.466 1.00 51.00 273 CYS A C 1
ATOM 2142 O O . CYS A 1 273 ? 23.355 -8.975 71.882 1.00 51.00 273 CYS A O 1
ATOM 2144 N N . ASP A 1 274 ? 22.085 -9.641 73.634 1.00 53.22 274 ASP A N 1
ATOM 2145 C CA . ASP A 1 274 ? 22.519 -8.680 74.647 1.00 53.22 274 ASP A CA 1
ATOM 2146 C C . ASP A 1 274 ? 23.726 -9.275 75.391 1.00 53.22 274 ASP A C 1
ATOM 2148 O O . ASP A 1 274 ? 23.666 -10.440 75.794 1.00 53.22 274 ASP A O 1
ATOM 2152 N N . HIS A 1 275 ? 24.793 -8.489 75.563 1.00 57.31 275 HIS A N 1
ATOM 2153 C CA . HIS A 1 275 ? 25.624 -8.394 76.774 1.00 57.31 275 HIS A CA 1
ATOM 2154 C C . HIS A 1 275 ? 26.670 -7.285 76.635 1.00 57.31 275 HIS A C 1
ATOM 2156 O O . HIS A 1 275 ? 27.335 -7.222 75.576 1.00 57.31 275 HIS A O 1
#

Radius of gyration: 22.96 Å; Cα contacts (8 Å, |Δi|>4): 259; chains: 1; bounding box: 49×42×98 Å

Solvent-accessible surface area (backbone atoms only — not comparable to full-atom values): 16116 Å² total; per-residue (Å²): 134,57,75,44,46,55,60,47,47,59,49,36,32,86,73,47,56,62,67,59,26,50,48,45,51,49,53,50,63,73,50,66,56,55,77,72,54,69,61,33,41,44,53,49,25,45,5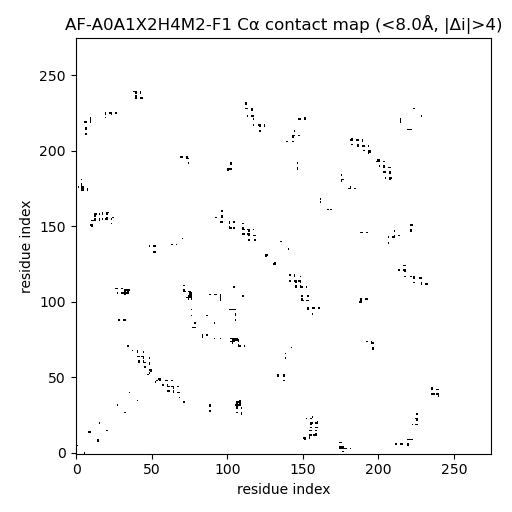1,51,41,51,73,74,37,73,86,58,61,81,79,53,31,66,60,47,19,51,50,53,51,50,53,38,59,51,33,33,64,71,52,65,90,90,51,55,88,71,66,48,70,69,54,41,48,55,53,40,60,68,44,97,44,44,67,46,29,70,37,34,50,59,31,47,45,39,17,49,54,51,48,52,50,37,49,56,52,36,61,73,66,72,52,87,74,82,79,70,61,65,68,57,54,49,52,40,38,34,51,51,25,28,39,32,52,40,20,27,51,39,39,58,49,44,78,82,44,86,63,84,67,76,85,75,74,68,72,26,87,47,70,67,45,42,39,65,69,43,41,62,56,45,44,54,52,29,60,54,66,77,44,72,70,86,49,37,68,58,49,43,50,49,42,54,52,49,39,60,62,37,71,55,60,68,82,65,52,57,81,66,40,49,58,50,51,53,52,43,54,50,47,54,77,51,81,84,81,74,89,65,78,93,68,87,86,75,80,85,76,77,85,73,82,82,79,84,80,85,81,83,83,85,78,86,83,89,131

Sequence (275 aa):
MHRFDLAAQVYDPSEYNYWHAALFLHVLKQRKREPLQRSSIEILARQLTRTWRPSSAEEDIPQFASFIENLLHATALSTNVEMDQTISLDQAIVLSVKDEFALPVVCPATTMACTLVILERLNEKMSYAGNHTSCAPLERLVTVAYLMAAKASYAGLRSVMAIGHPSPIPSGANTPRSMDDWIASSLPNVRRLLELLDLPPNDALSYCRMELELIHFVDYRLQCNPLEIWPLFFRILKSAEYPAANAAPASMINNTTCAREDTSSSAPSPNHCDH

pLDDT: mean 81.37, std 17.33, range [34.69, 98.06]